Protein AF-A0A3A6MZC7-F1 (afdb_monomer_lite)

pLDDT: mean 70.18, std 24.24, range [23.58, 97.44]

Sequence (359 aa):
MPIKNLSERTRLPRLGKVRLGVKVEGQRSSYPKPVDYFVVNPDQSTPESMAKAFHDVYGEKPKVLDIMFPVHNIETFFPQWYRRYGKGTGLICKGDGVKAVEADRETGELREIDCNPDTCEWYQNKQCLAVGTLMFLLPKVPGIGCWQLDSRSINTILNLNSAIRFLMSLTGGRIAMIPLKLMVKPHEATVEGKKKTVYVLDLHYQHLTLEQMLKSIPQENALPQGIDLDMNEAPDDLFPPDVLADGKVIDGEVVNGSEGGPAETKEPPPKPGPQPAPEAQAGPARQNGNSGNGKIKWNEFWQAVYAMGITREKVLELAGVFFSPDINNPLEIKDLSKVCKDQGLLDQFVDWLPGALLR

Secondary structure (DSSP, 8-state):
---TTTTT---PPEEEEEEEEEEEE-SSSEEEEEEEEEE---BTTB-HHHHHHHHHHH-SS-SEEEEBBSSS-HHHHS-EEEEEEETTTEEEEEE-SSEEEEE-TTT--EEEEE--TTT-HHHHTTSEEEEEEEEEB-TTSSSSSEEEEEE--HHHHHHHHHHHHHHHHHHTS--BT--EEEEEEEEEEEETTEEEEEEEEEEE--S--HHHHHHTS-GGG-S-------TTS--TTTS-HHHHTT--------------------PPPPPP-PPPPPP-PPPPP------------HHHHHHHHHHTT--HHHHHHTHHHHS---TT----TTTGGGT---HHHHHHHHTTS-TTS--

Foldseek 3Di:
DDDPPPVPDDDFDAAAEKEQWDFDQDPVGTDTDGDQFIAGDDDPGHHPLQSVLVCVQQNHGHQKAWWAAADLDCCRFKNKWWWAADPPPGTQWTHDQAKIWGQDPPPRDTDIDGHHCVPDPCNVVVRTAIKIKGWIDRVSGDDRGIYIYIDRDPQQSVQVVVVSLVLCLLQLSDGGPQTKMKGWDWDFAQDPNDTDTDTHIHIGDDPDDSVRSLVPHDPVRRGRPDDPPVPVPDPCRVAPVVNVVPDDPPDDDDDDDDDDDDDDDDDDDDDDDDDDDDDDDDDDDDDDDDDDDDDQPVVVLVVLCVVLVHDPVNCVVCVCVVPPPDLPDADDCVVVCVSHVDPVSVVVNVVSDPPSNHD

Radius of gyration: 29.32 Å; chains: 1; bounding box: 78×73×76 Å

Structure (mmCIF, N/CA/C/O backbone):
data_AF-A0A3A6MZC7-F1
#
_entry.id   AF-A0A3A6MZC7-F1
#
loop_
_atom_site.group_PDB
_atom_site.id
_atom_site.type_symbol
_atom_site.label_atom_id
_atom_site.label_alt_id
_atom_site.label_comp_id
_atom_site.label_asym_id
_atom_site.label_entity_id
_atom_site.label_seq_id
_atom_site.pdbx_PDB_ins_code
_atom_site.Cartn_x
_atom_site.Cartn_y
_atom_site.Cartn_z
_atom_site.occupancy
_atom_site.B_iso_or_equiv
_atom_site.auth_seq_id
_atom_site.auth_comp_id
_atom_site.auth_asym_id
_atom_site.auth_atom_id
_atom_site.pdbx_PDB_model_num
ATOM 1 N N . MET A 1 1 ? -11.733 -32.226 -17.845 1.00 60.91 1 MET A N 1
ATOM 2 C CA . MET A 1 1 ? -10.614 -31.491 -17.218 1.00 60.91 1 MET A CA 1
ATOM 3 C C . MET A 1 1 ? -10.958 -30.010 -17.218 1.00 60.91 1 MET A C 1
ATOM 5 O O . MET A 1 1 ? -11.501 -29.564 -18.225 1.00 60.91 1 MET A O 1
ATOM 9 N N . PRO A 1 2 ? -10.710 -29.277 -16.123 1.00 75.81 2 PRO A N 1
ATOM 10 C CA . PRO A 1 2 ? -10.850 -27.822 -16.102 1.00 75.81 2 PRO A CA 1
ATOM 11 C C . PRO A 1 2 ? -9.877 -27.145 -17.086 1.00 75.81 2 PRO A C 1
ATOM 13 O O . PRO A 1 2 ? -8.920 -27.767 -17.555 1.00 75.81 2 PRO A O 1
ATOM 16 N N . ILE A 1 3 ? -10.141 -25.881 -17.428 1.00 78.69 3 ILE A N 1
ATOM 17 C CA . ILE A 1 3 ? -9.341 -25.123 -18.397 1.00 78.69 3 ILE A CA 1
ATOM 18 C C . ILE A 1 3 ? -8.034 -24.708 -17.720 1.00 78.69 3 ILE A C 1
ATOM 20 O O . ILE A 1 3 ? -8.036 -23.843 -16.841 1.00 78.69 3 ILE A O 1
ATOM 24 N N . LYS A 1 4 ? -6.922 -25.308 -18.158 1.00 80.25 4 LYS A N 1
ATOM 25 C CA . LYS A 1 4 ? -5.573 -24.949 -17.700 1.00 80.25 4 LYS A CA 1
ATOM 26 C C . LYS A 1 4 ? -5.333 -23.448 -17.879 1.00 80.25 4 LYS A C 1
ATOM 28 O O . LYS A 1 4 ? -5.658 -22.893 -18.927 1.00 80.25 4 LYS A O 1
ATOM 33 N N . ASN A 1 5 ? -4.709 -22.817 -16.891 1.00 77.12 5 ASN A N 1
ATOM 34 C CA . ASN A 1 5 ? -4.394 -21.385 -16.835 1.00 77.12 5 ASN A CA 1
ATOM 35 C C . ASN A 1 5 ? -5.606 -20.446 -16.727 1.00 77.12 5 ASN A C 1
ATOM 37 O O . ASN A 1 5 ? -5.435 -19.228 -16.815 1.00 77.12 5 ASN A O 1
ATOM 41 N N . LEU A 1 6 ? -6.815 -20.970 -16.526 1.00 79.38 6 LEU A N 1
ATOM 42 C CA . LEU A 1 6 ? -8.009 -20.172 -16.238 1.00 79.38 6 LEU A CA 1
ATOM 43 C C . LEU A 1 6 ? -8.646 -20.616 -14.928 1.00 79.38 6 LEU A C 1
ATOM 45 O O . LEU A 1 6 ? -8.940 -19.777 -14.084 1.00 79.38 6 LEU A O 1
ATOM 49 N N . SER A 1 7 ? -8.832 -21.921 -14.743 1.00 79.19 7 SER A N 1
ATOM 50 C CA . SER A 1 7 ? -9.491 -22.475 -13.561 1.00 79.19 7 SER A CA 1
ATOM 51 C C . SER A 1 7 ? -8.675 -22.315 -12.274 1.00 79.19 7 SER A C 1
ATOM 53 O O . SER A 1 7 ? -9.246 -22.324 -11.191 1.00 79.19 7 SER A O 1
ATOM 55 N N . GLU A 1 8 ? -7.364 -22.108 -12.383 1.00 78.12 8 GLU A N 1
ATOM 56 C CA . GLU A 1 8 ? -6.459 -21.808 -11.270 1.00 78.12 8 GLU A CA 1
ATOM 57 C C . GLU A 1 8 ? -6.426 -20.305 -10.935 1.00 78.12 8 GLU A C 1
ATOM 59 O O . GLU A 1 8 ? -5.931 -19.906 -9.881 1.00 78.12 8 GLU A O 1
ATOM 64 N N . ARG A 1 9 ? -6.955 -19.444 -11.821 1.00 73.44 9 ARG A N 1
ATOM 65 C CA . ARG A 1 9 ? -6.974 -17.989 -11.631 1.00 73.44 9 ARG A CA 1
ATOM 66 C C . ARG A 1 9 ? -8.205 -17.579 -10.832 1.00 73.44 9 ARG A C 1
ATOM 68 O O . ARG A 1 9 ? -9.277 -17.348 -11.387 1.00 73.44 9 ARG A O 1
ATOM 75 N N . THR A 1 10 ? -8.036 -17.415 -9.529 1.00 71.50 10 THR A N 1
ATOM 76 C CA . THR A 1 10 ? -9.068 -16.860 -8.651 1.00 71.50 10 THR A CA 1
ATOM 77 C C . THR A 1 10 ? -8.890 -15.349 -8.496 1.00 71.50 10 THR A C 1
ATOM 79 O O . THR A 1 10 ? -7.784 -14.813 -8.562 1.00 71.50 10 THR A O 1
ATOM 82 N N . ARG A 1 11 ? -10.001 -14.624 -8.337 1.00 76.00 11 ARG A N 1
ATOM 83 C CA . ARG A 1 11 ? -9.991 -13.186 -8.047 1.00 76.00 11 ARG A CA 1
ATOM 84 C C . ARG A 1 11 ? -10.770 -12.942 -6.771 1.00 76.00 11 ARG A C 1
ATOM 86 O O . ARG A 1 11 ? -11.878 -13.450 -6.623 1.00 76.00 11 ARG A O 1
ATOM 93 N N . LEU A 1 12 ? -10.205 -12.135 -5.883 1.00 80.50 12 LEU A N 1
ATOM 94 C CA . LEU A 1 12 ? -10.924 -11.655 -4.714 1.00 80.50 12 LEU A CA 1
ATOM 95 C C . LEU A 1 12 ? -11.936 -10.588 -5.169 1.00 80.50 12 LEU A C 1
ATOM 97 O O . LEU A 1 12 ? -11.528 -9.608 -5.804 1.00 80.50 12 LEU A O 1
ATOM 101 N N . PRO A 1 13 ? -13.245 -10.762 -4.909 1.00 87.12 13 PRO A N 1
ATOM 102 C CA . PRO A 1 13 ? -14.247 -9.778 -5.300 1.00 87.12 13 PRO A CA 1
ATOM 103 C C . PRO A 1 13 ? -14.021 -8.489 -4.509 1.00 87.12 13 PRO A C 1
ATOM 105 O O . PRO A 1 13 ? -13.979 -8.512 -3.280 1.00 87.12 13 PRO A O 1
ATOM 108 N N . ARG A 1 14 ? -13.852 -7.362 -5.207 1.00 92.94 14 ARG A N 1
ATOM 109 C CA . ARG A 1 14 ? -13.611 -6.060 -4.574 1.00 92.94 14 ARG A CA 1
ATOM 110 C C . ARG A 1 14 ? -14.932 -5.346 -4.293 1.00 92.94 14 ARG A C 1
ATOM 112 O O . ARG A 1 14 ? -15.682 -5.093 -5.231 1.00 92.94 14 ARG A O 1
ATOM 119 N N . LEU A 1 15 ? -15.170 -4.971 -3.037 1.00 94.44 15 LEU A N 1
ATOM 120 C CA . LEU A 1 15 ? -16.342 -4.188 -2.619 1.00 94.44 15 LEU A CA 1
ATOM 121 C C . LEU A 1 15 ? -16.123 -2.681 -2.745 1.00 94.44 15 LEU A C 1
ATOM 123 O O . LEU A 1 15 ? -17.043 -1.946 -3.091 1.00 94.44 15 LEU A O 1
ATOM 127 N N . GLY A 1 16 ? -14.905 -2.219 -2.467 1.00 95.44 16 GLY A N 1
ATOM 128 C CA . GLY A 1 16 ? -14.604 -0.797 -2.445 1.00 95.44 16 GLY A CA 1
ATOM 129 C C 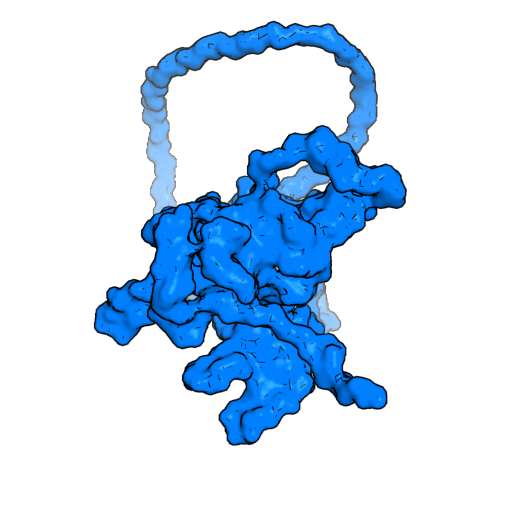. GLY A 1 16 ? -13.120 -0.492 -2.340 1.00 95.44 16 GLY A C 1
ATOM 130 O O . GLY A 1 16 ? -12.277 -1.384 -2.176 1.00 95.44 16 GLY A O 1
ATOM 131 N N . LYS A 1 17 ? -12.802 0.796 -2.445 1.00 96.50 17 LYS A N 1
ATOM 132 C CA . LYS A 1 17 ? -11.448 1.329 -2.339 1.00 96.50 17 LYS A CA 1
ATOM 133 C C . LYS A 1 17 ? -11.365 2.379 -1.237 1.00 96.50 17 LYS A C 1
ATOM 135 O O . LYS A 1 17 ? -12.032 3.408 -1.291 1.00 96.50 17 LYS A O 1
ATOM 140 N N . VAL A 1 18 ? -10.475 2.133 -0.284 1.00 96.88 18 VAL A N 1
ATOM 141 C CA . VAL A 1 18 ? -10.119 3.060 0.788 1.00 96.88 18 VAL A CA 1
ATOM 142 C C . VAL A 1 18 ? -8.935 3.919 0.346 1.00 96.88 18 VAL A C 1
ATOM 144 O O . VAL A 1 18 ? -7.988 3.443 -0.286 1.00 96.88 18 VAL A O 1
ATOM 147 N N . ARG A 1 19 ? -8.990 5.213 0.658 1.00 95.00 19 ARG A N 1
ATOM 148 C CA . ARG A 1 19 ? -7.984 6.220 0.298 1.00 95.00 19 ARG A CA 1
ATOM 149 C C . ARG A 1 19 ? -7.430 6.895 1.557 1.00 95.00 19 ARG A C 1
ATOM 151 O O . ARG A 1 19 ? -8.096 6.952 2.583 1.00 95.00 19 ARG A O 1
ATOM 158 N N . LEU A 1 20 ? -6.219 7.443 1.446 1.00 92.69 20 LEU A N 1
ATOM 159 C CA . LEU A 1 20 ? -5.513 8.177 2.516 1.00 92.69 20 LEU A CA 1
ATOM 160 C C . LEU A 1 20 ? -5.410 9.683 2.236 1.00 92.69 20 LEU A C 1
ATOM 162 O O . LEU A 1 20 ? -4.552 10.391 2.761 1.00 92.69 20 LEU A O 1
ATOM 166 N N . GLY A 1 21 ? -6.243 10.178 1.327 1.00 91.31 21 GLY A N 1
ATOM 167 C CA . GLY A 1 21 ? -6.185 11.556 0.877 1.00 91.31 21 GLY A CA 1
ATOM 168 C C . GLY A 1 21 ? -7.482 11.989 0.226 1.00 91.31 21 GLY A C 1
ATOM 169 O O . GLY A 1 21 ? -8.190 11.184 -0.384 1.00 91.31 21 GLY A O 1
ATOM 170 N N . VAL A 1 22 ? -7.754 13.282 0.335 1.00 91.06 22 VAL A N 1
ATOM 171 C CA . VAL A 1 22 ? -8.883 13.947 -0.311 1.00 91.06 22 VAL A CA 1
ATOM 172 C C . VAL A 1 22 ? -8.390 14.726 -1.522 1.00 91.06 22 VAL A C 1
ATOM 174 O O . VAL A 1 22 ? -7.261 15.220 -1.554 1.00 91.06 22 VAL A O 1
ATOM 177 N N . LYS A 1 23 ? -9.231 14.831 -2.546 1.00 88.06 23 LYS A N 1
ATOM 178 C CA . LYS A 1 23 ? -8.951 15.674 -3.705 1.00 88.06 23 LYS A CA 1
ATOM 179 C C . LYS A 1 23 ? -9.310 17.111 -3.332 1.00 88.06 23 LYS A C 1
ATOM 181 O O . LYS A 1 23 ? -10.450 17.372 -2.971 1.00 88.06 23 LYS A O 1
ATOM 186 N N . VAL A 1 24 ? -8.341 18.017 -3.389 1.00 87.88 24 VAL A N 1
ATOM 187 C CA . VAL A 1 24 ? -8.546 19.446 -3.125 1.00 87.88 24 VAL A CA 1
ATOM 188 C C . VAL A 1 24 ? -8.475 20.190 -4.447 1.00 87.88 24 VAL A C 1
ATOM 190 O O . VAL A 1 24 ? -7.571 19.950 -5.249 1.00 87.88 24 VAL A O 1
ATOM 193 N N . GLU A 1 25 ? -9.429 21.079 -4.692 1.00 86.50 25 GLU A N 1
ATOM 194 C CA . GLU A 1 25 ? -9.416 21.952 -5.863 1.00 86.50 25 GLU A CA 1
ATOM 195 C C . GLU A 1 25 ? -8.420 23.096 -5.644 1.00 86.50 25 GLU A C 1
ATOM 197 O O . GLU A 1 25 ? -8.497 23.834 -4.664 1.00 86.50 25 GLU A O 1
ATOM 202 N N . GLY A 1 26 ? -7.428 23.208 -6.529 1.00 80.12 26 GLY A N 1
ATOM 203 C CA . GLY A 1 26 ? -6.514 24.346 -6.581 1.00 80.12 26 GLY A CA 1
ATOM 204 C C . GLY A 1 26 ? -6.900 25.324 -7.691 1.00 80.12 26 GLY A C 1
ATOM 205 O O . GLY A 1 26 ? -7.716 25.008 -8.550 1.00 80.12 26 GLY A O 1
ATOM 206 N N . GLN A 1 27 ? -6.244 26.489 -7.731 1.00 70.88 27 GLN A N 1
ATOM 207 C CA . GLN A 1 27 ? -6.535 27.556 -8.706 1.00 70.88 27 GLN A CA 1
ATOM 208 C C . GLN A 1 27 ? -6.397 27.139 -10.185 1.00 70.88 27 GLN A C 1
ATOM 210 O O . GLN A 1 27 ? -7.023 27.744 -11.047 1.00 70.88 27 GLN A O 1
ATOM 215 N N . ARG A 1 28 ? -5.555 26.142 -10.498 1.00 74.25 28 ARG A N 1
ATOM 216 C CA . ARG A 1 28 ? -5.319 25.655 -11.876 1.00 74.25 28 ARG A CA 1
ATOM 217 C C . ARG A 1 28 ? -5.593 24.168 -12.072 1.00 74.25 28 ARG A C 1
ATOM 219 O O . ARG A 1 28 ? -5.841 23.736 -13.189 1.00 74.25 28 ARG A O 1
ATOM 226 N N . SER A 1 29 ? -5.488 23.369 -11.015 1.00 76.19 29 SER A N 1
ATOM 227 C CA . SER A 1 29 ? -5.771 21.937 -11.065 1.00 76.19 29 SER A CA 1
ATOM 228 C C . SER A 1 29 ? -6.058 21.406 -9.667 1.00 76.19 29 SER A C 1
ATOM 230 O O . SER A 1 29 ? -5.607 21.962 -8.664 1.00 76.19 29 SER A O 1
ATOM 232 N N . SER A 1 30 ? -6.819 20.320 -9.602 1.00 82.50 30 SER A N 1
ATOM 233 C CA . SER A 1 30 ? -7.036 19.589 -8.362 1.00 82.50 30 SER A CA 1
ATOM 234 C C . SER A 1 30 ? -5.811 18.753 -7.995 1.00 82.50 30 SER A C 1
ATOM 236 O O . SER A 1 30 ? -5.285 18.045 -8.857 1.00 82.50 30 SER A O 1
ATOM 238 N N . TYR A 1 31 ? -5.424 18.743 -6.725 1.00 82.44 31 TYR A N 1
ATOM 239 C CA . TYR A 1 31 ? -4.312 17.941 -6.220 1.00 82.44 31 TYR A CA 1
ATOM 240 C C . TYR A 1 31 ? -4.746 17.073 -5.027 1.00 82.44 31 TYR A C 1
ATOM 242 O O . TYR A 1 31 ? -5.668 17.434 -4.291 1.00 82.44 31 TYR A O 1
ATOM 250 N N . PRO A 1 32 ? -4.125 15.899 -4.824 1.00 85.12 32 PRO A N 1
ATOM 251 C CA . PRO A 1 32 ? -4.400 15.074 -3.658 1.00 85.12 32 PRO A CA 1
ATOM 252 C C . PRO A 1 32 ? -3.747 15.681 -2.410 1.00 85.12 32 PRO A C 1
ATOM 254 O O . PRO A 1 32 ? -2.547 15.958 -2.400 1.00 85.12 32 PRO A O 1
ATOM 257 N N . LYS A 1 33 ? -4.524 15.843 -1.338 1.00 89.06 33 LYS A N 1
ATOM 258 C CA . LYS A 1 33 ? -4.045 16.237 -0.012 1.00 89.06 33 LYS A CA 1
ATOM 259 C C . LYS A 1 33 ? -4.117 15.029 0.930 1.00 89.06 33 LYS A C 1
ATOM 261 O O . LYS A 1 33 ? -5.211 14.486 1.097 1.00 89.06 33 LYS A O 1
ATOM 266 N N . PRO A 1 34 ? -2.996 14.594 1.533 1.00 89.19 34 PRO A N 1
ATOM 267 C CA . PRO A 1 34 ? -3.017 13.518 2.520 1.00 89.19 34 PRO A CA 1
ATOM 268 C C . PRO A 1 34 ? -3.797 13.951 3.769 1.00 89.19 34 PRO A C 1
ATOM 270 O O . PRO A 1 34 ? -3.754 15.122 4.153 1.00 89.19 34 PRO A O 1
ATOM 273 N N . VAL A 1 35 ? -4.512 13.009 4.381 1.00 92.38 35 VAL A N 1
ATOM 274 C CA . VAL A 1 35 ? -5.299 13.218 5.607 1.00 92.38 35 VAL A CA 1
ATOM 275 C C . VAL A 1 35 ? -4.978 12.143 6.646 1.00 92.38 35 VAL A C 1
ATOM 277 O O . VAL A 1 35 ? -4.412 11.106 6.312 1.00 92.38 35 VAL A O 1
ATOM 280 N N . ASP A 1 36 ? -5.351 12.386 7.900 1.00 92.69 36 ASP A N 1
ATOM 281 C CA . ASP A 1 36 ? -5.079 11.521 9.055 1.00 92.69 36 ASP A CA 1
ATOM 282 C C . ASP A 1 36 ? -6.189 10.494 9.343 1.00 92.69 36 ASP A C 1
ATOM 284 O O . ASP A 1 36 ? -6.292 9.977 10.454 1.00 92.69 36 ASP A O 1
ATOM 288 N N . TYR A 1 37 ? -7.046 10.218 8.360 1.00 95.12 37 TYR A N 1
ATOM 289 C CA . TYR A 1 37 ? -8.172 9.291 8.456 1.00 95.12 37 TYR A CA 1
ATOM 290 C C . TYR A 1 37 ? -8.395 8.556 7.130 1.00 95.12 37 TYR A C 1
ATOM 292 O O . TYR A 1 37 ? -7.920 8.969 6.071 1.00 95.12 37 TYR A O 1
ATOM 300 N N . PHE A 1 38 ? -9.133 7.453 7.184 1.00 96.75 38 PHE A N 1
ATOM 301 C CA . PHE A 1 38 ? -9.523 6.691 6.009 1.00 96.75 38 PHE A CA 1
ATOM 302 C C . PHE A 1 38 ? -10.681 7.372 5.287 1.00 96.75 38 PHE A C 1
ATOM 304 O O . PHE A 1 38 ? -11.695 7.715 5.890 1.00 96.75 38 PHE A O 1
ATOM 311 N N . VAL A 1 39 ? -10.526 7.540 3.977 1.00 96.12 39 VAL A N 1
ATOM 312 C CA . VAL A 1 39 ? -11.512 8.177 3.104 1.00 96.12 39 VAL A CA 1
ATOM 313 C C . VAL A 1 39 ? -12.107 7.125 2.181 1.00 96.12 39 VAL A C 1
ATOM 315 O O . VAL A 1 39 ? -11.380 6.462 1.437 1.00 96.12 39 VAL A O 1
ATOM 318 N N . VAL A 1 40 ? -13.429 7.018 2.178 1.00 96.06 40 VAL A N 1
ATOM 319 C CA . VAL A 1 40 ? -14.193 6.230 1.211 1.00 96.06 40 VAL A CA 1
ATOM 320 C C . VAL A 1 40 ? -15.155 7.190 0.528 1.00 96.06 40 VAL A C 1
ATOM 322 O O . VAL A 1 40 ? -15.804 7.978 1.193 1.00 96.06 40 VAL A O 1
ATOM 325 N N . ASN A 1 41 ? -15.198 7.178 -0.802 1.00 93.56 41 ASN A N 1
ATOM 326 C CA . ASN A 1 41 ? -16.120 8.013 -1.568 1.00 93.56 41 ASN A CA 1
ATOM 327 C C . ASN A 1 41 ? -16.843 7.137 -2.591 1.00 93.56 41 ASN A C 1
ATOM 329 O O . ASN A 1 41 ? -16.205 6.230 -3.140 1.00 93.56 41 ASN A O 1
ATOM 333 N N . PRO A 1 42 ? -18.120 7.422 -2.895 1.00 94.44 42 PRO A N 1
ATOM 334 C CA . PRO A 1 42 ? -18.801 6.791 -4.014 1.00 94.44 42 PRO A CA 1
ATOM 335 C C . PRO A 1 42 ? -18.107 7.185 -5.326 1.00 94.44 42 PRO A C 1
ATOM 337 O O . PRO A 1 42 ? -18.014 8.361 -5.674 1.00 94.44 42 PRO A O 1
ATOM 340 N N . ASP A 1 43 ? -17.569 6.200 -6.041 1.00 92.06 43 ASP A N 1
ATOM 341 C CA . ASP A 1 43 ? -16.890 6.384 -7.324 1.00 92.06 43 ASP A CA 1
ATOM 342 C C . ASP A 1 43 ? -16.931 5.091 -8.162 1.00 92.06 43 ASP A C 1
ATOM 344 O O . ASP A 1 43 ? -17.559 4.103 -7.790 1.00 92.06 43 ASP A O 1
ATOM 348 N N . GLN A 1 44 ? -16.239 5.058 -9.305 1.00 88.81 44 GLN A N 1
ATOM 349 C CA . GLN A 1 44 ? -16.176 3.855 -10.154 1.00 88.81 44 GLN A CA 1
ATOM 350 C C . GLN A 1 44 ? -15.580 2.623 -9.445 1.00 88.81 44 GLN A C 1
ATOM 352 O O . GLN A 1 44 ? -15.725 1.500 -9.924 1.00 88.81 44 GLN A O 1
ATOM 357 N N . SER A 1 45 ? -14.856 2.817 -8.339 1.00 89.25 45 SER A N 1
ATOM 358 C CA . SER A 1 45 ? -14.232 1.748 -7.560 1.00 89.25 45 SER A CA 1
ATOM 359 C C . SER A 1 45 ? -15.016 1.342 -6.315 1.00 89.25 45 SER A C 1
ATOM 361 O O . SER A 1 45 ? -14.769 0.243 -5.818 1.00 89.25 45 SER A O 1
ATOM 363 N N . THR A 1 46 ? -15.949 2.179 -5.849 1.00 94.19 46 THR A N 1
ATOM 364 C CA . THR A 1 46 ? -16.789 1.923 -4.671 1.00 94.19 46 THR A CA 1
ATOM 365 C C . THR A 1 46 ? -18.242 2.324 -4.947 1.00 94.19 46 THR A C 1
ATOM 367 O O . THR A 1 46 ? -18.517 3.517 -5.088 1.00 94.19 46 THR A O 1
ATOM 370 N N . PRO A 1 47 ? -19.189 1.367 -4.986 1.00 94.81 47 PRO A N 1
ATOM 371 C CA . PRO A 1 47 ? -20.614 1.667 -5.110 1.00 94.81 47 PRO A CA 1
ATOM 372 C C . PRO A 1 47 ? -21.130 2.535 -3.955 1.00 94.81 47 PRO A C 1
ATOM 374 O O . PRO A 1 47 ? -20.672 2.403 -2.820 1.00 94.81 47 PRO A O 1
ATOM 377 N N . GLU A 1 48 ? -22.142 3.363 -4.219 1.00 95.31 48 GLU A N 1
ATOM 378 C CA . GLU A 1 48 ? -22.728 4.272 -3.220 1.00 95.31 48 GLU A CA 1
ATOM 379 C C . GLU A 1 48 ? -23.266 3.544 -1.982 1.00 95.31 48 GLU A C 1
ATOM 381 O O . GLU A 1 48 ? -23.025 3.973 -0.854 1.00 95.31 48 GLU A O 1
ATOM 386 N N . SER A 1 49 ? -23.897 2.383 -2.173 1.00 94.94 49 SER A N 1
ATOM 387 C CA . SER A 1 49 ? -24.366 1.537 -1.071 1.00 94.94 49 SER A CA 1
ATOM 388 C C . SER A 1 49 ? -23.235 1.068 -0.149 1.00 94.94 49 SER A C 1
ATOM 390 O O . SER A 1 49 ? -23.420 1.022 1.065 1.00 94.94 49 SER A O 1
ATOM 392 N N . MET A 1 50 ? -22.059 0.753 -0.701 1.00 95.88 50 MET A N 1
ATOM 393 C CA . MET A 1 50 ? -20.896 0.297 0.067 1.00 95.88 50 MET A CA 1
ATOM 394 C C . MET A 1 50 ? -20.185 1.453 0.767 1.00 95.88 50 MET A C 1
ATOM 396 O O . MET A 1 50 ? -19.754 1.297 1.906 1.00 95.88 50 MET A O 1
ATOM 400 N N . ALA A 1 51 ? -20.092 2.618 0.119 1.00 95.88 51 ALA A N 1
ATOM 401 C CA . ALA A 1 51 ? -19.562 3.824 0.750 1.00 95.88 51 ALA A CA 1
ATOM 402 C C . ALA A 1 51 ? -20.415 4.228 1.962 1.00 95.88 51 ALA A C 1
ATOM 404 O O . ALA A 1 51 ? -19.882 4.426 3.051 1.00 95.88 51 ALA A O 1
ATOM 405 N N . LYS A 1 52 ? -21.745 4.243 1.809 1.00 96.12 52 LYS A N 1
ATOM 406 C CA . LYS A 1 52 ? -22.668 4.508 2.917 1.00 96.12 52 LYS A CA 1
ATOM 407 C C . LYS A 1 52 ? -22.523 3.480 4.042 1.00 96.12 52 LYS A C 1
ATOM 409 O O . LYS A 1 52 ? -22.330 3.864 5.187 1.00 96.12 52 LYS A O 1
ATOM 414 N N . ALA A 1 53 ? -22.524 2.188 3.711 1.00 96.12 53 ALA A N 1
ATOM 415 C CA . ALA A 1 53 ? -22.364 1.120 4.696 1.00 96.12 53 ALA A CA 1
ATOM 416 C C . ALA A 1 53 ? -21.046 1.218 5.487 1.00 96.12 53 ALA A C 1
ATOM 418 O O . ALA A 1 53 ? -21.005 0.900 6.673 1.00 96.12 53 ALA A O 1
ATOM 419 N N . PHE A 1 54 ? -19.966 1.664 4.842 1.00 97.44 54 PHE A N 1
ATOM 420 C CA . PHE A 1 54 ? -18.703 1.938 5.518 1.00 97.44 54 PHE A CA 1
ATOM 421 C C . PHE A 1 54 ? -18.838 3.084 6.533 1.00 97.44 54 PHE A C 1
ATOM 423 O O . PHE A 1 54 ? -18.409 2.940 7.680 1.00 97.44 54 PHE A O 1
ATOM 430 N N . HIS A 1 55 ? -19.456 4.198 6.133 1.00 96.56 55 HIS A N 1
ATOM 431 C CA . HIS A 1 55 ? -19.653 5.362 7.001 1.00 96.56 55 HIS A CA 1
ATOM 432 C C . HIS A 1 55 ? -20.645 5.105 8.139 1.00 96.56 55 HIS A C 1
ATOM 434 O O . HIS A 1 55 ? -20.427 5.597 9.242 1.00 96.56 55 HIS A O 1
ATOM 440 N N . ASP A 1 56 ? -21.661 4.269 7.930 1.00 96.88 56 ASP A N 1
ATOM 441 C CA . ASP A 1 56 ? -22.596 3.864 8.986 1.00 96.88 56 ASP A CA 1
ATOM 442 C C . ASP A 1 56 ? -21.880 3.101 10.125 1.00 96.88 56 ASP A C 1
ATOM 444 O O . ASP A 1 56 ? -22.281 3.183 11.285 1.00 96.88 56 ASP A O 1
ATOM 448 N N . VAL A 1 57 ? -20.797 2.377 9.812 1.00 96.81 57 VAL A N 1
ATOM 449 C CA . VAL A 1 57 ? -20.031 1.569 10.779 1.00 96.81 57 VAL A CA 1
ATOM 450 C C . VAL A 1 57 ? -18.890 2.353 11.426 1.00 96.81 57 VAL A C 1
ATOM 452 O O . VAL A 1 57 ? -18.677 2.253 12.634 1.00 96.81 57 VAL A O 1
ATOM 455 N N . TYR A 1 58 ? -18.120 3.093 10.628 1.00 96.44 58 TYR A N 1
ATOM 456 C CA . TYR A 1 58 ? -16.876 3.734 11.069 1.00 96.44 58 TYR A CA 1
ATOM 457 C C . TYR A 1 58 ? -16.968 5.265 11.179 1.00 96.44 58 TYR A C 1
ATOM 459 O O . TYR A 1 58 ? -16.046 5.904 11.691 1.00 96.44 58 TYR A O 1
ATOM 467 N N . GLY A 1 59 ? -18.071 5.867 10.735 1.00 95.75 59 GLY A N 1
ATOM 468 C CA . GLY A 1 59 ? -18.260 7.312 10.668 1.00 95.75 59 GLY A CA 1
ATOM 469 C C . GLY A 1 59 ? -17.557 7.973 9.477 1.00 95.75 59 GLY A C 1
ATOM 470 O O . GLY A 1 59 ? -17.033 7.326 8.569 1.00 95.75 59 GLY A O 1
ATOM 471 N N . GLU A 1 60 ? -17.533 9.305 9.493 1.00 93.19 60 GLU A N 1
ATOM 472 C CA . GLU A 1 60 ? -17.010 10.130 8.391 1.00 93.19 60 GLU A CA 1
ATOM 473 C C . GLU A 1 60 ? -15.476 10.176 8.323 1.00 93.19 60 GLU A C 1
ATOM 475 O O . GLU A 1 60 ? -14.892 10.266 7.245 1.00 93.19 60 GLU A O 1
ATOM 480 N N . LYS A 1 61 ? -14.799 10.145 9.480 1.00 95.81 61 LYS A N 1
ATOM 481 C CA . LYS A 1 61 ? -13.337 10.319 9.579 1.00 95.81 61 LYS A CA 1
ATOM 482 C C . LYS A 1 61 ? -12.669 9.271 10.477 1.00 95.81 61 LYS A C 1
ATOM 484 O O . LYS A 1 61 ? -12.016 9.636 11.460 1.00 95.81 61 LYS A O 1
ATOM 489 N N . PRO A 1 62 ? -12.823 7.970 10.186 1.00 96.75 62 PRO A N 1
ATOM 490 C CA . PRO A 1 62 ? -12.205 6.932 10.995 1.00 96.75 62 PRO A CA 1
ATOM 491 C C . PRO A 1 62 ? -10.688 6.941 10.849 1.00 96.75 62 PRO A C 1
ATOM 493 O O . PRO A 1 62 ? -10.161 6.929 9.741 1.00 96.75 62 PRO A O 1
ATOM 496 N N . LYS A 1 63 ? -9.969 6.893 11.971 1.00 95.50 63 LYS A N 1
ATOM 497 C CA . LYS A 1 63 ? -8.501 6.731 11.986 1.00 95.50 63 LYS A CA 1
ATOM 498 C C . LYS A 1 63 ? -8.056 5.279 12.150 1.00 95.50 63 LYS A C 1
ATOM 500 O O . LYS A 1 63 ? -6.873 4.973 12.027 1.00 95.50 63 LYS A O 1
ATOM 505 N N . VAL A 1 64 ? -9.008 4.401 12.456 1.00 95.62 64 VAL A N 1
ATOM 506 C CA . VAL A 1 64 ? -8.803 2.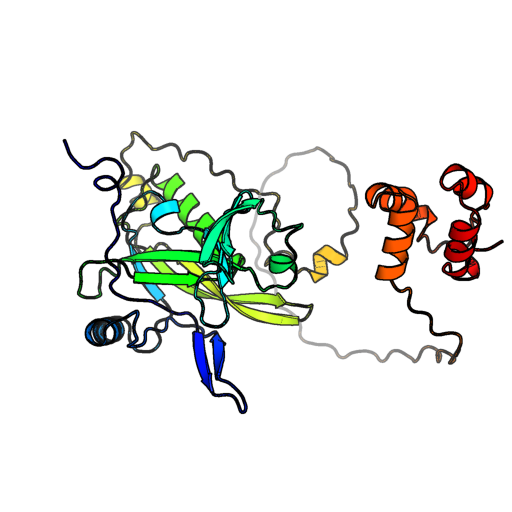999 12.815 1.00 95.62 64 VAL A CA 1
ATOM 507 C C . VAL A 1 64 ? -9.879 2.164 12.131 1.00 95.62 64 VAL A C 1
ATOM 509 O O . VAL A 1 64 ? -11.059 2.484 12.254 1.00 95.62 64 VAL A O 1
ATOM 512 N N . LEU A 1 65 ? -9.480 1.089 11.456 1.00 96.69 65 LEU A N 1
ATOM 513 C CA . LEU A 1 65 ? -10.381 0.100 10.866 1.00 96.69 65 LEU A CA 1
ATOM 514 C C . LEU A 1 65 ? -10.137 -1.262 11.499 1.00 96.69 65 LEU A C 1
ATOM 516 O O . LEU A 1 65 ? -8.990 -1.677 11.649 1.00 96.69 65 LEU A O 1
ATOM 520 N N . ASP A 1 66 ? -11.214 -1.966 11.833 1.00 95.56 66 ASP A N 1
ATOM 521 C CA . ASP A 1 66 ? -11.134 -3.393 12.148 1.00 95.56 66 ASP A CA 1
ATOM 522 C C . ASP A 1 66 ? -11.023 -4.155 10.833 1.00 95.56 66 ASP A C 1
ATOM 524 O O . ASP A 1 66 ? -11.924 -4.058 10.000 1.00 95.56 66 ASP A O 1
ATOM 528 N N . ILE A 1 67 ? -9.930 -4.885 10.635 1.00 96.12 67 ILE A N 1
ATOM 529 C CA . ILE A 1 67 ? -9.664 -5.605 9.394 1.00 96.12 67 ILE A CA 1
ATOM 530 C C . ILE A 1 67 ? -9.371 -7.082 9.652 1.00 96.12 67 ILE A C 1
ATOM 532 O O . ILE A 1 67 ? -8.984 -7.475 10.749 1.00 96.12 67 ILE A O 1
ATOM 536 N N . MET A 1 68 ? -9.518 -7.898 8.615 1.00 94.94 68 MET A N 1
ATOM 537 C CA . MET A 1 68 ? -8.996 -9.266 8.552 1.00 94.94 68 MET A CA 1
ATOM 538 C C . MET A 1 68 ? -8.366 -9.493 7.179 1.00 94.94 68 MET A C 1
ATOM 540 O O . MET A 1 68 ? -8.799 -8.884 6.201 1.00 94.94 68 MET A O 1
ATOM 544 N N . PHE A 1 69 ? -7.387 -10.388 7.058 1.00 95.25 69 PHE A N 1
ATOM 545 C CA . PHE A 1 69 ? -6.876 -10.775 5.739 1.00 95.25 69 PHE A CA 1
ATOM 546 C C . PHE A 1 69 ? -7.628 -11.987 5.176 1.00 95.25 69 PHE A C 1
ATOM 548 O O . PHE A 1 69 ? -7.986 -12.889 5.933 1.00 95.25 69 PHE A O 1
ATOM 555 N N . PRO A 1 70 ? -7.882 -12.031 3.855 1.00 92.06 70 PRO A N 1
ATOM 556 C CA . PRO A 1 70 ? -8.679 -13.096 3.247 1.00 92.06 70 PRO A CA 1
ATOM 557 C C . PRO A 1 70 ? -7.918 -14.421 3.105 1.00 92.06 70 PRO A C 1
ATOM 559 O O . PRO A 1 70 ? -8.542 -15.476 3.057 1.00 92.06 70 PRO A O 1
ATOM 562 N N . VAL A 1 71 ? -6.585 -14.373 3.007 1.00 92.06 71 VAL A N 1
ATOM 563 C CA . VAL A 1 71 ? -5.713 -15.532 2.763 1.00 92.06 71 VAL A CA 1
ATOM 564 C C . VAL A 1 71 ? -4.386 -15.379 3.510 1.00 92.06 71 VAL A C 1
ATOM 566 O O . VAL A 1 71 ? -4.055 -14.294 3.981 1.00 92.06 71 VAL A O 1
ATOM 569 N N . HIS A 1 72 ? -3.625 -16.469 3.618 1.00 91.69 72 HIS A N 1
ATOM 570 C CA . HIS A 1 72 ? -2.348 -16.497 4.338 1.00 91.69 72 HIS A CA 1
ATOM 571 C C . HIS A 1 72 ? -1.168 -15.937 3.529 1.00 91.69 72 HIS A C 1
ATOM 573 O O . HIS A 1 72 ? -0.210 -15.444 4.115 1.00 91.69 72 HIS A O 1
ATOM 579 N N . ASN A 1 73 ? -1.227 -16.005 2.194 1.00 90.88 73 ASN A N 1
ATOM 580 C CA . ASN A 1 73 ? -0.133 -15.553 1.337 1.00 90.88 73 ASN A CA 1
ATOM 581 C C . ASN A 1 73 ? -0.124 -14.019 1.195 1.00 90.88 73 ASN A C 1
ATOM 583 O O . ASN A 1 73 ? -1.015 -13.449 0.554 1.00 90.88 73 ASN A O 1
ATOM 587 N N . ILE A 1 74 ? 0.919 -13.377 1.732 1.00 93.00 74 ILE A N 1
ATOM 588 C CA . ILE A 1 74 ? 1.142 -11.926 1.668 1.00 93.00 74 ILE A CA 1
ATOM 589 C C . ILE A 1 74 ? 1.172 -11.388 0.237 1.00 93.00 74 ILE A C 1
ATOM 591 O O . ILE A 1 74 ? 0.603 -10.336 -0.022 1.00 93.00 74 ILE A O 1
ATOM 595 N N . GLU A 1 75 ? 1.734 -12.113 -0.727 1.00 91.75 75 GLU A N 1
ATOM 596 C CA . GLU A 1 75 ? 1.819 -11.645 -2.117 1.00 91.75 75 GLU A CA 1
ATOM 597 C C . GLU A 1 75 ? 0.445 -11.567 -2.788 1.00 91.75 75 GLU A C 1
ATOM 599 O O . GLU A 1 75 ? 0.247 -10.821 -3.747 1.00 91.75 75 GLU A O 1
ATOM 604 N N . THR A 1 76 ? -0.527 -12.323 -2.269 1.00 90.62 76 THR A N 1
ATOM 605 C CA . THR A 1 76 ? -1.898 -12.302 -2.777 1.00 90.62 76 THR A CA 1
ATOM 606 C C . THR A 1 76 ? -2.657 -11.087 -2.267 1.00 90.62 76 THR A C 1
ATOM 608 O O . THR A 1 76 ? -3.326 -10.433 -3.060 1.00 90.62 76 THR A O 1
ATOM 611 N N . PHE A 1 77 ? -2.574 -10.771 -0.969 1.00 94.12 77 PHE A N 1
ATOM 612 C CA . PHE A 1 77 ? -3.364 -9.689 -0.366 1.00 94.12 77 PHE A CA 1
ATOM 613 C C . PHE A 1 77 ? -2.594 -8.378 -0.169 1.00 94.12 77 PHE A C 1
ATOM 615 O O . PHE A 1 77 ? -3.220 -7.347 0.033 1.00 94.12 77 PHE A O 1
ATOM 622 N N . PHE A 1 78 ? -1.267 -8.374 -0.247 1.00 96.44 78 PHE A N 1
ATOM 623 C CA . PHE A 1 78 ? -0.435 -7.173 -0.180 1.00 96.44 78 PHE A CA 1
ATOM 624 C C . PHE A 1 78 ? 0.682 -7.144 -1.245 1.00 96.44 78 PHE A C 1
ATOM 626 O O . PHE A 1 78 ? 1.854 -6.937 -0.915 1.00 96.44 78 PHE A O 1
ATOM 633 N N . PRO A 1 79 ? 0.356 -7.328 -2.542 1.00 95.38 79 PRO A N 1
ATOM 634 C CA . PRO A 1 79 ? 1.345 -7.235 -3.608 1.00 95.38 79 PRO A CA 1
ATOM 635 C C . PRO A 1 79 ? 1.977 -5.840 -3.687 1.00 95.38 79 PRO A C 1
ATOM 637 O O . PRO A 1 79 ? 1.281 -4.816 -3.722 1.00 95.38 79 PRO A O 1
ATOM 640 N N . GLN A 1 80 ? 3.301 -5.817 -3.820 1.00 96.31 80 GLN A N 1
ATOM 641 C CA . GLN A 1 80 ? 4.116 -4.613 -3.963 1.00 96.31 80 GLN A CA 1
ATOM 642 C C . GLN A 1 80 ? 4.779 -4.629 -5.334 1.00 96.31 80 GLN A C 1
ATOM 644 O O . GLN A 1 80 ? 5.398 -5.614 -5.715 1.00 96.31 80 GLN A O 1
ATOM 649 N N . TRP A 1 81 ? 4.585 -3.561 -6.103 1.00 96.75 81 TRP A N 1
ATOM 650 C CA . TRP A 1 81 ? 5.120 -3.453 -7.459 1.00 96.75 81 TRP A CA 1
ATOM 651 C C . TRP A 1 81 ? 5.560 -2.023 -7.729 1.00 96.75 81 TRP A C 1
ATOM 653 O O . TRP A 1 81 ? 4.882 -1.075 -7.321 1.00 96.75 81 TRP A O 1
ATOM 663 N N . TYR A 1 82 ? 6.617 -1.863 -8.514 1.00 96.62 82 TYR A N 1
ATOM 664 C CA . TYR A 1 82 ? 6.882 -0.608 -9.199 1.00 96.62 82 TYR A CA 1
ATOM 665 C C . TYR A 1 82 ? 5.826 -0.405 -10.280 1.00 96.62 82 TYR A C 1
ATOM 667 O O . TYR A 1 82 ? 5.540 -1.308 -11.070 1.00 96.62 82 TYR A O 1
ATOM 675 N N . ARG A 1 83 ? 5.194 0.769 -10.294 1.00 95.62 83 ARG A N 1
ATOM 676 C CA . ARG A 1 83 ? 4.138 1.106 -11.252 1.00 95.62 83 ARG A CA 1
ATOM 677 C C . ARG A 1 83 ? 4.361 2.485 -11.848 1.00 95.62 83 ARG A C 1
ATOM 679 O O . ARG A 1 83 ? 4.563 3.462 -11.124 1.00 95.62 83 ARG A O 1
ATOM 686 N N . ARG A 1 84 ? 4.213 2.574 -13.169 1.00 93.56 84 ARG A N 1
ATOM 687 C CA . ARG A 1 84 ? 4.183 3.831 -13.926 1.00 93.56 84 ARG A CA 1
ATOM 688 C C . ARG A 1 84 ? 2.851 3.954 -14.650 1.00 93.56 84 ARG A C 1
ATOM 690 O O . ARG A 1 84 ? 2.479 3.063 -15.413 1.00 93.56 84 ARG A O 1
ATOM 697 N N . TYR A 1 85 ? 2.157 5.067 -14.443 1.00 90.12 85 TYR A N 1
ATOM 698 C CA . TYR A 1 85 ? 0.882 5.354 -15.102 1.00 90.12 85 TYR A CA 1
ATOM 699 C C . TYR A 1 85 ? 1.049 6.416 -16.188 1.00 90.12 85 TYR A C 1
ATOM 701 O O . TYR A 1 85 ? 1.796 7.381 -16.029 1.00 90.12 85 TYR A O 1
ATOM 709 N N . GLY A 1 86 ? 0.335 6.232 -17.291 1.00 83.62 86 GLY A N 1
ATOM 710 C CA . GLY A 1 86 ? 0.231 7.178 -18.388 1.00 83.62 86 GLY A CA 1
ATOM 711 C C . GLY A 1 86 ? -0.721 8.320 -18.101 1.00 83.62 86 GLY A C 1
ATOM 712 O O . GLY A 1 86 ? -1.633 8.212 -17.279 1.00 83.62 86 GLY A O 1
ATOM 713 N N . LYS A 1 87 ? -0.557 9.410 -18.851 1.00 79.44 87 LYS A N 1
ATOM 714 C CA . LYS A 1 87 ? -1.538 10.496 -18.895 1.00 79.44 87 LYS A CA 1
ATOM 715 C C . LYS A 1 87 ? -2.775 10.009 -19.661 1.00 79.44 87 LYS A C 1
ATOM 717 O O . LYS A 1 87 ? -2.850 10.160 -20.871 1.00 79.44 87 LYS A O 1
ATOM 722 N N . GLY A 1 88 ? -3.712 9.376 -18.957 1.00 72.44 88 GLY A N 1
ATOM 723 C CA . GLY A 1 88 ? -4.986 8.897 -19.514 1.00 72.44 88 GLY A CA 1
ATOM 724 C C . GLY A 1 88 ? -4.972 7.470 -20.078 1.00 72.44 88 GLY A C 1
ATOM 725 O O . GLY A 1 88 ? -6.034 6.879 -20.217 1.00 72.44 88 GLY A O 1
ATOM 726 N N . THR A 1 89 ? -3.800 6.879 -20.322 1.00 71.31 89 THR A N 1
ATOM 727 C CA . THR A 1 89 ? -3.641 5.529 -20.906 1.00 71.31 89 THR A CA 1
ATOM 728 C C . THR A 1 89 ? -3.643 4.383 -19.886 1.00 71.31 89 THR A C 1
ATOM 730 O O . THR A 1 89 ? -3.548 3.220 -20.260 1.00 71.31 89 THR A O 1
ATOM 733 N N . GLY A 1 90 ? -3.754 4.684 -18.589 1.00 83.62 90 GLY A N 1
ATOM 734 C CA . GLY A 1 90 ? -3.729 3.669 -17.534 1.00 83.62 90 GLY A CA 1
ATOM 735 C C . GLY A 1 90 ? -2.311 3.233 -17.153 1.00 83.62 90 GLY A C 1
ATOM 736 O O . GLY A 1 90 ? -1.391 4.048 -17.133 1.00 83.62 90 GLY A O 1
ATOM 737 N N . LEU A 1 91 ? -2.141 1.974 -16.751 1.00 88.50 91 LEU A N 1
ATOM 738 C CA . LEU A 1 91 ? -0.854 1.430 -16.309 1.00 88.50 91 LEU A CA 1
ATOM 739 C C . LEU A 1 91 ? 0.038 1.156 -17.528 1.00 88.50 91 LEU A C 1
ATOM 741 O O . LEU A 1 91 ? -0.324 0.342 -18.366 1.00 88.50 91 LEU A O 1
ATOM 745 N N . ILE A 1 92 ? 1.191 1.824 -17.611 1.00 92.62 92 ILE A N 1
ATOM 746 C CA . ILE A 1 92 ? 2.144 1.660 -18.721 1.00 92.62 92 ILE A CA 1
ATOM 747 C C . ILE A 1 92 ? 3.260 0.689 -18.349 1.00 92.62 92 ILE A C 1
ATOM 749 O O . ILE A 1 92 ? 3.744 -0.025 -19.206 1.00 92.62 92 ILE A O 1
ATOM 753 N N . CYS A 1 93 ? 3.714 0.665 -17.099 1.00 94.50 93 CYS A N 1
ATOM 754 C CA . CYS A 1 93 ? 4.790 -0.237 -16.689 1.00 94.50 93 CYS A CA 1
ATOM 755 C C . CYS A 1 93 ? 4.486 -0.814 -15.309 1.00 94.50 93 CYS A C 1
ATOM 757 O O . CYS A 1 93 ? 4.020 -0.085 -14.423 1.00 94.50 93 CYS A O 1
ATOM 759 N N . LYS A 1 94 ? 4.739 -2.114 -15.143 1.00 96.25 94 LYS A N 1
ATOM 760 C CA . LYS A 1 94 ? 4.639 -2.840 -13.876 1.00 96.25 94 LYS A CA 1
ATOM 761 C C . LYS A 1 94 ? 5.855 -3.750 -13.722 1.00 96.25 94 LYS A C 1
ATOM 763 O O . LYS A 1 94 ? 6.022 -4.637 -14.551 1.00 96.25 94 LYS A O 1
ATOM 768 N N . GLY A 1 95 ? 6.639 -3.571 -12.662 1.00 95.75 95 GLY A N 1
ATOM 769 C CA . GLY A 1 95 ? 7.836 -4.380 -12.410 1.00 95.75 95 GLY A CA 1
ATOM 770 C C . GLY A 1 95 ? 8.075 -4.703 -10.942 1.00 95.75 95 GLY A C 1
ATOM 771 O O . GLY A 1 95 ? 7.519 -4.043 -10.061 1.00 95.75 95 GLY A O 1
ATOM 772 N N . ASP A 1 96 ? 8.861 -5.744 -10.695 1.00 94.88 96 ASP A N 1
ATOM 773 C CA . ASP A 1 96 ? 9.252 -6.236 -9.362 1.00 94.88 96 ASP A CA 1
ATOM 774 C C . ASP A 1 96 ? 10.629 -5.727 -8.906 1.00 94.88 96 ASP A C 1
ATOM 776 O O . ASP A 1 96 ? 11.040 -6.008 -7.786 1.00 94.88 96 ASP A O 1
ATOM 780 N N . GLY A 1 97 ? 11.324 -4.948 -9.740 1.00 93.94 97 GLY A N 1
ATOM 781 C CA . GLY A 1 97 ? 12.702 -4.525 -9.475 1.00 93.94 97 GLY A CA 1
ATOM 782 C C . GLY A 1 97 ? 13.761 -5.484 -10.023 1.00 93.94 97 GLY A C 1
ATOM 783 O O . GLY A 1 97 ? 14.940 -5.276 -9.758 1.00 93.94 97 GLY A O 1
ATOM 784 N N . VAL A 1 98 ? 13.350 -6.491 -10.804 1.00 95.38 98 VAL A N 1
ATOM 785 C CA . VAL A 1 98 ? 14.220 -7.312 -11.662 1.00 95.38 98 VAL A CA 1
ATOM 786 C C . VAL A 1 98 ? 13.708 -7.294 -13.104 1.00 95.38 98 VAL A C 1
ATOM 788 O O . VAL A 1 98 ? 14.453 -7.013 -14.040 1.00 95.38 98 VAL A O 1
ATOM 791 N N . LYS A 1 99 ? 12.409 -7.533 -13.297 1.00 96.06 99 LYS A N 1
ATOM 792 C CA . LYS A 1 99 ? 11.712 -7.527 -14.587 1.00 96.06 99 LYS A CA 1
ATOM 793 C C . LYS A 1 99 ? 10.495 -6.617 -14.541 1.00 96.06 99 LYS A C 1
ATOM 795 O O . LYS A 1 99 ? 9.867 -6.410 -13.502 1.00 96.06 99 LYS A O 1
ATOM 800 N N . ALA A 1 100 ? 10.141 -6.058 -15.690 1.00 95.31 100 ALA A N 1
ATOM 801 C CA . ALA A 1 100 ? 8.914 -5.300 -15.853 1.00 95.31 100 ALA A CA 1
ATOM 802 C C . ALA A 1 100 ? 8.203 -5.653 -17.152 1.00 95.31 100 ALA A C 1
ATOM 804 O O . ALA A 1 100 ? 8.827 -5.948 -18.164 1.00 95.31 100 ALA A O 1
ATOM 805 N N . VAL A 1 101 ? 6.878 -5.556 -17.121 1.00 94.88 101 VAL A N 1
ATOM 806 C CA . VAL A 1 101 ? 6.047 -5.534 -18.322 1.00 94.88 101 VAL A CA 1
ATOM 807 C C . VAL A 1 101 ? 5.728 -4.078 -18.631 1.00 94.88 101 VAL A C 1
ATOM 809 O O . VAL A 1 101 ? 5.097 -3.391 -17.820 1.00 94.88 101 VAL A O 1
ATOM 812 N N . GLU A 1 102 ? 6.178 -3.608 -19.788 1.00 93.25 102 GLU A N 1
ATOM 813 C CA . GLU A 1 102 ? 5.937 -2.266 -20.307 1.00 93.25 102 GLU A CA 1
ATOM 814 C C . GLU A 1 102 ? 5.009 -2.321 -21.526 1.00 93.25 102 GLU A C 1
ATOM 816 O O . GLU A 1 102 ? 5.176 -3.149 -22.415 1.00 93.25 102 GLU A O 1
ATOM 821 N N . ALA A 1 103 ? 4.017 -1.436 -21.559 1.00 90.62 103 ALA A N 1
ATOM 822 C CA . ALA A 1 103 ? 3.164 -1.202 -22.709 1.00 90.62 103 ALA A CA 1
ATOM 823 C C . ALA A 1 103 ? 3.800 -0.146 -23.620 1.00 90.62 103 ALA A C 1
ATOM 825 O O . ALA A 1 103 ? 4.062 0.985 -23.191 1.00 90.62 103 ALA A O 1
ATOM 826 N N . ASP A 1 104 ? 4.004 -0.507 -24.882 1.00 83.00 104 ASP A N 1
ATOM 827 C CA . ASP A 1 104 ? 4.372 0.424 -25.939 1.00 83.00 104 ASP A CA 1
ATOM 828 C C . ASP A 1 104 ? 3.226 1.429 -26.150 1.00 83.00 104 ASP A C 1
ATOM 830 O O . ASP A 1 104 ? 2.051 1.065 -26.235 1.00 83.00 104 ASP A O 1
ATOM 834 N N . ARG A 1 105 ? 3.555 2.724 -26.179 1.00 75.88 105 ARG A N 1
ATOM 835 C CA . ARG A 1 105 ? 2.553 3.801 -26.208 1.00 75.88 105 ARG A CA 1
ATOM 836 C C . ARG A 1 105 ? 1.895 3.975 -27.573 1.00 75.88 105 ARG A C 1
ATOM 838 O O . ARG A 1 105 ? 0.814 4.555 -27.626 1.00 75.88 105 ARG A O 1
ATOM 845 N N . GLU A 1 106 ? 2.549 3.527 -28.637 1.00 76.31 106 GLU A N 1
ATOM 846 C CA . GLU A 1 106 ? 2.081 3.694 -30.012 1.00 76.31 106 GLU A CA 1
ATOM 847 C C . GLU A 1 106 ? 1.372 2.435 -30.500 1.00 76.31 106 GLU A C 1
ATOM 849 O O . GLU A 1 106 ? 0.305 2.521 -31.106 1.00 76.31 106 GLU A O 1
ATOM 854 N N . THR A 1 107 ? 1.933 1.265 -30.191 1.00 78.44 107 THR A N 1
ATOM 855 C CA . THR A 1 107 ? 1.400 -0.023 -30.663 1.00 78.44 107 THR A CA 1
ATOM 856 C C . THR A 1 107 ? 0.471 -0.699 -29.654 1.00 78.44 107 THR A C 1
ATOM 858 O O . THR A 1 107 ? -0.3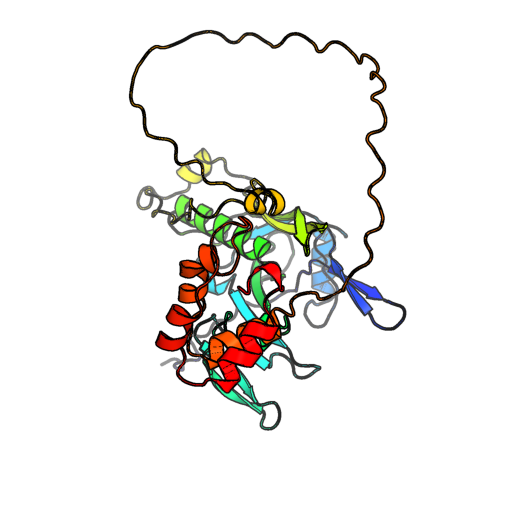55 -1.525 -30.038 1.00 78.44 107 THR A O 1
ATOM 861 N N . GLY A 1 108 ? 0.574 -0.357 -28.365 1.00 78.75 108 GLY A N 1
ATOM 862 C CA . GLY A 1 108 ? -0.161 -1.022 -27.285 1.00 78.75 108 GLY A CA 1
ATOM 863 C C . GLY A 1 108 ? 0.367 -2.418 -26.935 1.00 78.75 108 GLY A C 1
ATOM 864 O O . GLY A 1 108 ? -0.224 -3.098 -26.094 1.00 78.75 108 GLY A O 1
ATOM 865 N N . GLU A 1 109 ? 1.463 -2.860 -27.558 1.00 87.06 109 GLU A N 1
ATOM 866 C CA . GLU A 1 109 ? 2.077 -4.158 -27.287 1.00 87.06 109 GLU A CA 1
ATOM 867 C C . GLU A 1 109 ? 2.731 -4.194 -25.903 1.00 87.06 109 GLU A C 1
ATOM 869 O O . GLU A 1 109 ? 3.354 -3.228 -25.462 1.00 87.06 109 GLU A O 1
ATOM 874 N N . LEU A 1 110 ? 2.616 -5.338 -25.226 1.00 90.94 110 LEU A N 1
ATOM 875 C CA . LEU A 1 110 ? 3.284 -5.583 -23.951 1.00 90.94 110 LEU A CA 1
ATOM 876 C C . LEU A 1 110 ? 4.648 -6.224 -24.202 1.00 90.94 110 LEU A C 1
ATOM 878 O O . LEU A 1 110 ? 4.729 -7.278 -24.832 1.00 90.94 110 LEU A O 1
ATOM 882 N N . ARG A 1 111 ? 5.707 -5.611 -23.676 1.00 93.00 111 ARG A N 1
ATOM 883 C CA . ARG A 1 111 ? 7.087 -6.098 -23.767 1.00 93.00 111 ARG A CA 1
ATOM 884 C C . ARG A 1 111 ? 7.656 -6.323 -22.378 1.00 93.00 111 ARG A C 1
ATOM 886 O O . ARG A 1 111 ? 7.401 -5.545 -21.461 1.00 93.00 111 ARG A O 1
ATOM 893 N N . GLU A 1 112 ? 8.420 -7.396 -22.229 1.00 95.00 112 GLU A N 1
ATOM 894 C CA . GLU A 1 112 ? 9.207 -7.634 -21.023 1.00 95.00 112 GLU A CA 1
ATOM 895 C C . GLU A 1 112 ? 10.541 -6.893 -21.145 1.00 95.00 112 GLU A C 1
ATOM 897 O O . GLU A 1 112 ? 11.227 -7.011 -22.160 1.00 95.00 112 GLU A O 1
ATOM 902 N N . ILE A 1 113 ? 10.882 -6.111 -20.126 1.00 93.81 113 ILE A N 1
ATOM 903 C CA . ILE A 1 113 ? 12.114 -5.324 -20.037 1.00 93.81 113 ILE A CA 1
ATOM 904 C C . ILE A 1 113 ? 12.789 -5.568 -18.688 1.00 93.81 113 ILE A C 1
ATOM 906 O O . ILE A 1 113 ? 12.135 -5.971 -17.719 1.00 93.81 113 ILE A O 1
ATOM 910 N N . ASP A 1 114 ? 14.079 -5.263 -18.600 1.00 95.19 114 ASP A N 1
ATOM 911 C CA . ASP A 1 114 ? 14.784 -5.263 -17.322 1.00 95.19 114 ASP A CA 1
ATOM 912 C C . ASP A 1 114 ? 14.298 -4.099 -16.448 1.00 95.19 114 ASP A C 1
ATOM 914 O O . ASP A 1 114 ? 14.141 -2.959 -16.897 1.00 95.19 114 ASP A O 1
ATOM 918 N N . CYS A 1 115 ? 14.034 -4.390 -15.177 1.00 94.69 115 CYS A N 1
ATOM 919 C CA . CYS A 1 115 ? 13.596 -3.412 -14.194 1.00 94.69 115 CYS A CA 1
ATOM 920 C C . CYS A 1 115 ? 14.684 -3.278 -13.142 1.00 94.69 115 CYS A C 1
ATOM 922 O O . CYS A 1 115 ? 14.830 -4.163 -12.320 1.00 94.69 115 CYS A O 1
ATOM 924 N N . ASN A 1 116 ? 15.428 -2.176 -13.147 1.00 94.62 116 ASN A N 1
ATOM 925 C CA . ASN A 1 116 ? 16.379 -1.870 -12.084 1.00 94.62 116 ASN A CA 1
ATOM 926 C C . ASN A 1 116 ? 16.117 -0.438 -11.586 1.00 94.62 116 ASN A C 1
ATOM 928 O O . ASN A 1 116 ? 16.326 0.506 -12.351 1.00 94.62 116 ASN A O 1
ATOM 932 N N . PRO A 1 117 ? 15.633 -0.243 -10.344 1.00 89.62 117 PRO A N 1
ATOM 933 C CA . PRO A 1 117 ? 15.348 1.083 -9.798 1.00 89.62 117 PRO A CA 1
ATOM 934 C C . PRO A 1 117 ? 16.548 2.043 -9.820 1.00 89.62 117 PRO A C 1
ATOM 936 O O . PRO A 1 117 ? 16.346 3.242 -10.009 1.00 89.62 117 PRO A O 1
ATOM 939 N N . ASP A 1 118 ? 17.776 1.535 -9.693 1.00 91.00 118 ASP A N 1
ATOM 940 C CA . ASP A 1 118 ? 18.990 2.355 -9.628 1.00 91.00 118 ASP A CA 1
ATOM 941 C C . ASP A 1 118 ? 19.377 2.943 -10.983 1.00 91.00 118 ASP A C 1
ATOM 943 O O . ASP A 1 118 ? 19.940 4.033 -11.038 1.00 91.00 118 ASP A O 1
ATOM 947 N N . THR A 1 119 ? 19.042 2.266 -12.083 1.00 92.88 119 THR A N 1
ATOM 948 C CA . THR A 1 119 ? 19.352 2.717 -13.452 1.00 92.88 119 THR A CA 1
ATOM 949 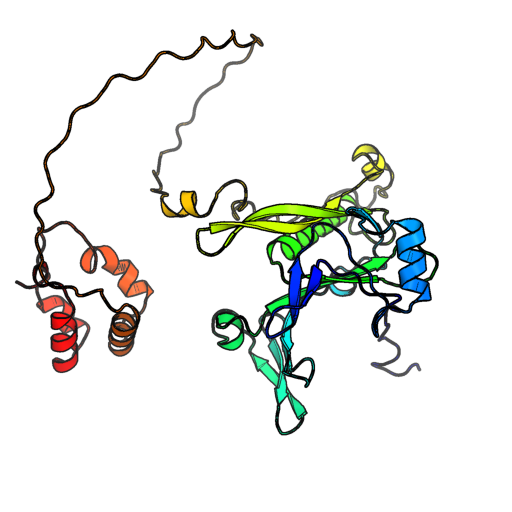C C . THR A 1 119 ? 18.122 3.203 -14.220 1.00 92.88 119 THR A C 1
ATOM 951 O O . THR A 1 119 ? 18.249 3.855 -15.255 1.00 92.88 119 THR A O 1
ATOM 954 N N . CYS A 1 120 ? 16.913 2.928 -13.727 1.00 92.62 120 CYS A N 1
ATOM 955 C CA . CYS A 1 120 ? 15.672 3.313 -14.386 1.00 92.62 120 CYS A CA 1
ATOM 956 C C . CYS A 1 120 ? 15.417 4.823 -14.266 1.00 92.62 120 CYS A C 1
ATOM 958 O O . CYS A 1 120 ? 14.960 5.317 -13.230 1.00 92.62 120 CYS A O 1
ATOM 960 N N . GLU A 1 121 ? 15.585 5.549 -15.373 1.00 93.19 121 GLU A N 1
ATOM 961 C CA . GLU A 1 121 ? 15.318 6.993 -15.463 1.00 93.19 121 GLU A CA 1
ATOM 962 C C . GLU A 1 121 ? 13.917 7.373 -14.960 1.00 93.19 121 GLU A C 1
ATOM 964 O O . GLU A 1 121 ? 13.717 8.402 -14.314 1.00 93.19 121 GLU A O 1
ATOM 969 N N . TRP A 1 122 ? 12.914 6.533 -15.228 1.00 93.00 122 TRP A N 1
ATOM 970 C CA . TRP A 1 122 ? 11.532 6.796 -14.825 1.00 93.00 122 TRP A CA 1
ATOM 971 C C . TRP A 1 122 ? 11.346 6.744 -13.311 1.00 93.00 122 TRP A C 1
ATOM 973 O O . TRP A 1 122 ? 10.531 7.496 -12.770 1.00 93.00 122 TRP A O 1
ATOM 983 N N . TYR A 1 123 ? 12.071 5.859 -12.629 1.00 92.50 123 TYR A N 1
ATOM 984 C CA . TYR A 1 123 ? 12.044 5.766 -11.174 1.00 92.50 123 TYR A CA 1
ATOM 985 C C . TYR A 1 123 ? 12.819 6.921 -10.534 1.00 92.50 123 TYR A C 1
ATOM 987 O O . TYR A 1 123 ? 12.287 7.596 -9.648 1.00 92.50 123 TYR A O 1
ATOM 995 N N . GLN A 1 124 ? 14.014 7.225 -11.050 1.00 92.25 124 GLN A N 1
ATOM 996 C CA . GLN A 1 124 ? 14.827 8.358 -10.597 1.00 92.25 124 GLN A CA 1
ATOM 997 C C . GLN A 1 124 ? 14.062 9.688 -10.707 1.00 92.25 124 GLN A C 1
ATOM 999 O O . GLN A 1 124 ? 14.012 10.463 -9.753 1.00 92.25 124 GLN A O 1
ATOM 1004 N N . ASN A 1 125 ? 13.343 9.892 -11.815 1.00 91.69 125 ASN A N 1
ATOM 1005 C CA . ASN A 1 125 ? 12.502 11.070 -12.053 1.00 91.69 125 ASN A CA 1
ATOM 1006 C C . ASN A 1 125 ? 11.132 11.034 -11.335 1.00 91.69 125 ASN A C 1
ATOM 1008 O O . ASN A 1 125 ? 10.262 11.858 -11.628 1.00 91.69 125 ASN A O 1
ATOM 1012 N N . LYS A 1 126 ? 10.895 10.081 -10.419 1.00 90.06 126 LYS A N 1
ATOM 1013 C CA . LYS A 1 126 ? 9.647 9.915 -9.636 1.00 90.06 126 LYS A CA 1
ATOM 1014 C C . LYS A 1 126 ? 8.371 9.732 -10.472 1.00 90.06 126 LYS A C 1
ATOM 1016 O O . LYS A 1 126 ? 7.265 10.013 -10.006 1.00 90.06 126 LYS A O 1
ATOM 1021 N N . GLN A 1 127 ? 8.502 9.239 -11.702 1.00 90.62 127 GLN A N 1
ATOM 1022 C CA . GLN A 1 127 ? 7.372 8.926 -12.584 1.00 90.62 127 GLN A CA 1
ATOM 1023 C C . GLN A 1 127 ? 6.926 7.463 -12.451 1.00 90.62 127 GLN A C 1
ATOM 1025 O O . GLN A 1 127 ? 5.744 7.155 -12.606 1.00 90.62 127 GLN A O 1
ATOM 1030 N N . CYS A 1 128 ? 7.861 6.571 -12.127 1.00 93.38 128 CYS A N 1
ATOM 1031 C CA . CYS A 1 128 ? 7.600 5.224 -11.637 1.00 93.38 128 CYS A CA 1
ATOM 1032 C C . CYS A 1 128 ? 7.701 5.222 -10.106 1.00 93.38 128 CYS A C 1
ATOM 1034 O O . CYS A 1 128 ? 8.617 5.827 -9.554 1.00 93.38 128 CYS A O 1
ATOM 1036 N N . LEU A 1 129 ? 6.760 4.578 -9.414 1.00 93.62 129 LEU A N 1
ATOM 1037 C CA . LEU A 1 129 ? 6.688 4.591 -7.949 1.00 93.62 129 LEU A CA 1
ATOM 1038 C C . LEU A 1 129 ? 6.507 3.175 -7.406 1.00 93.62 129 LEU A C 1
ATOM 1040 O O . LEU A 1 129 ? 5.785 2.379 -8.006 1.00 93.62 129 LEU A O 1
ATOM 1044 N N . ALA A 1 130 ? 7.104 2.888 -6.249 1.00 95.19 130 ALA A N 1
ATOM 1045 C CA . ALA A 1 130 ? 6.779 1.695 -5.475 1.00 95.19 130 ALA A CA 1
ATOM 1046 C C . ALA A 1 130 ? 5.349 1.823 -4.927 1.00 95.19 130 ALA A C 1
ATOM 1048 O O . ALA A 1 130 ? 5.000 2.828 -4.300 1.00 95.19 130 ALA A O 1
ATOM 1049 N N . VAL A 1 131 ? 4.500 0.831 -5.201 1.00 96.25 131 VAL A N 1
ATOM 1050 C CA . VAL A 1 131 ? 3.097 0.822 -4.774 1.00 96.25 131 VAL A CA 1
ATOM 1051 C C . VAL A 1 131 ? 2.762 -0.501 -4.103 1.00 96.25 131 VAL A C 1
ATOM 1053 O O . VAL A 1 131 ? 2.769 -1.547 -4.754 1.00 96.25 131 VAL A O 1
ATOM 1056 N N . GLY A 1 132 ? 2.392 -0.433 -2.826 1.00 96.62 132 GLY A N 1
ATOM 1057 C CA . GLY A 1 132 ? 1.763 -1.535 -2.106 1.00 96.62 132 GLY A CA 1
ATOM 1058 C C . GLY A 1 132 ? 0.248 -1.466 -2.260 1.00 96.62 132 GLY A C 1
ATOM 1059 O O . GLY A 1 132 ? -0.362 -0.452 -1.915 1.00 96.62 132 GLY A O 1
ATOM 1060 N N . THR A 1 133 ? -0.363 -2.528 -2.781 1.00 96.25 133 THR A N 1
ATOM 1061 C CA . THR A 1 133 ? -1.822 -2.678 -2.855 1.00 96.25 133 THR A CA 1
ATOM 1062 C C . THR A 1 133 ? -2.273 -3.637 -1.759 1.00 96.25 133 THR A C 1
ATOM 1064 O O . THR A 1 133 ? -2.137 -4.842 -1.913 1.00 96.25 133 THR A O 1
ATOM 1067 N N . LEU A 1 134 ? -2.813 -3.110 -0.662 1.00 97.44 134 LEU A N 1
ATOM 1068 C CA . LEU A 1 134 ? -3.347 -3.889 0.453 1.00 97.44 134 LEU A CA 1
ATOM 1069 C C . LEU A 1 134 ? -4.815 -4.243 0.202 1.00 97.44 134 LEU A C 1
ATOM 1071 O O . LEU A 1 134 ? -5.626 -3.371 -0.100 1.00 97.44 134 LEU A O 1
ATOM 1075 N N . MET A 1 135 ? -5.160 -5.513 0.357 1.00 97.00 135 MET A N 1
ATOM 1076 C CA . MET A 1 135 ? -6.507 -6.056 0.264 1.00 97.00 135 MET A CA 1
ATOM 1077 C C . MET A 1 135 ? -6.881 -6.714 1.586 1.00 97.00 135 MET A C 1
ATOM 1079 O O . MET A 1 135 ? -6.167 -7.575 2.095 1.00 97.00 135 MET A O 1
ATOM 1083 N N . PHE A 1 136 ? -8.014 -6.312 2.146 1.00 97.06 136 PHE A N 1
ATOM 1084 C CA . PHE A 1 136 ? -8.466 -6.767 3.456 1.00 97.06 136 PHE A CA 1
ATOM 1085 C C . PHE A 1 136 ? -9.989 -6.848 3.514 1.00 97.06 136 PHE A C 1
ATOM 1087 O O . PHE A 1 136 ? -10.695 -6.325 2.658 1.00 97.06 136 PHE A O 1
ATOM 1094 N N . LEU A 1 137 ? -10.508 -7.535 4.518 1.00 96.69 137 LEU A N 1
ATOM 1095 C CA . LEU A 1 137 ? -11.926 -7.650 4.821 1.00 96.69 137 LEU A CA 1
ATOM 1096 C C . LEU A 1 137 ? -12.279 -6.650 5.921 1.00 96.69 137 LEU A C 1
ATOM 1098 O O . LEU A 1 137 ? -11.476 -6.427 6.824 1.00 96.69 137 LEU A O 1
ATOM 1102 N N . LEU A 1 138 ? -13.486 -6.093 5.862 1.00 96.75 138 LEU A N 1
ATOM 1103 C CA . LEU A 1 138 ? -14.061 -5.272 6.926 1.00 96.75 138 LEU A CA 1
ATOM 1104 C C . LEU A 1 138 ? -15.195 -6.065 7.587 1.00 96.75 138 LEU A C 1
ATOM 1106 O O . LEU A 1 138 ? -16.327 -5.983 7.117 1.00 96.75 138 LEU A O 1
ATOM 1110 N N . PRO A 1 139 ? -14.931 -6.843 8.655 1.00 94.81 139 PRO A N 1
ATOM 1111 C CA . PRO A 1 139 ? -15.910 -7.775 9.224 1.00 94.81 139 PRO A CA 1
ATOM 1112 C C . PRO A 1 139 ? -17.172 -7.098 9.776 1.00 94.81 139 PRO A C 1
ATOM 1114 O O . PRO A 1 139 ? -18.193 -7.756 9.944 1.00 94.81 139 PRO A O 1
ATOM 1117 N N . LYS A 1 140 ? -17.109 -5.796 10.078 1.00 94.75 140 LYS A N 1
ATOM 1118 C CA . LYS A 1 140 ? -18.244 -5.020 10.597 1.00 94.75 140 LYS A CA 1
ATOM 1119 C C . LYS A 1 140 ? -19.085 -4.353 9.505 1.00 94.75 140 LYS A C 1
ATOM 1121 O O . LYS A 1 140 ? -20.182 -3.898 9.803 1.00 94.75 140 LYS A O 1
ATOM 1126 N N . VAL A 1 141 ? -18.584 -4.274 8.271 1.00 95.31 141 VAL A N 1
ATOM 1127 C CA . VAL A 1 141 ? -19.289 -3.643 7.145 1.00 95.31 141 VAL A CA 1
ATOM 1128 C C . VAL A 1 141 ? -20.060 -4.720 6.383 1.00 95.31 141 VAL A C 1
ATOM 1130 O O . VAL A 1 141 ? -19.481 -5.759 6.068 1.00 95.31 141 VAL A O 1
ATOM 1133 N N . PRO A 1 142 ? -21.351 -4.514 6.070 1.00 92.31 142 PRO A N 1
ATOM 1134 C CA . PRO A 1 142 ? -22.127 -5.497 5.325 1.00 92.31 142 PRO A CA 1
ATOM 1135 C C . PRO A 1 142 ? -21.574 -5.695 3.906 1.00 92.31 142 PRO A C 1
ATOM 1137 O O . PRO A 1 142 ? -21.252 -4.737 3.206 1.00 92.31 142 PRO A O 1
ATOM 1140 N N . GLY A 1 143 ? -21.520 -6.954 3.469 1.00 87.50 143 GLY A N 1
ATOM 1141 C CA . GLY A 1 143 ? -21.016 -7.363 2.156 1.00 87.50 143 GLY A CA 1
ATOM 1142 C C . GLY A 1 143 ? -19.888 -8.389 2.263 1.00 87.50 143 GLY A C 1
ATOM 1143 O O . GLY A 1 143 ? -19.080 -8.353 3.186 1.00 87.50 143 GLY A O 1
ATOM 1144 N N . ILE A 1 144 ? -19.826 -9.323 1.310 1.00 86.56 144 ILE A N 1
ATOM 1145 C CA . ILE A 1 144 ? -18.776 -10.349 1.256 1.00 86.56 144 ILE A CA 1
ATOM 1146 C C . ILE A 1 144 ? -17.796 -9.983 0.143 1.00 86.56 144 ILE A C 1
ATOM 1148 O O . ILE A 1 144 ? -18.115 -10.088 -1.040 1.00 86.56 144 ILE A O 1
ATOM 1152 N N . GLY A 1 145 ? -16.598 -9.551 0.528 1.00 90.94 145 GLY A N 1
ATOM 1153 C CA . GLY A 1 145 ? -15.517 -9.243 -0.401 1.00 90.94 145 GLY A CA 1
ATOM 1154 C C . GLY A 1 145 ? -14.437 -8.358 0.212 1.00 90.94 145 GLY A C 1
ATOM 1155 O O . GLY A 1 145 ? -14.506 -7.960 1.375 1.00 90.94 145 GLY A O 1
ATOM 1156 N N . CYS A 1 146 ? -13.411 -8.072 -0.582 1.00 94.75 146 CYS A N 1
ATOM 1157 C CA . CYS A 1 146 ? -12.234 -7.335 -0.152 1.00 94.75 146 CYS A CA 1
ATOM 1158 C C . CYS A 1 146 ? -12.359 -5.835 -0.422 1.00 94.75 146 CYS A C 1
ATOM 1160 O O . CYS A 1 146 ? -12.849 -5.388 -1.459 1.00 94.75 146 CYS A O 1
ATOM 1162 N N . TRP A 1 147 ? -11.827 -5.057 0.504 1.00 97.44 147 TRP A N 1
ATOM 1163 C CA . TRP A 1 147 ? -11.534 -3.644 0.368 1.00 97.44 147 TRP A CA 1
ATOM 1164 C C . TRP A 1 147 ? -10.076 -3.474 -0.029 1.00 97.44 147 TRP A C 1
ATOM 1166 O O . TRP A 1 147 ? -9.214 -4.215 0.439 1.00 97.44 147 TRP A O 1
ATOM 1176 N N . GLN A 1 148 ? -9.806 -2.513 -0.907 1.00 97.06 148 GLN A N 1
ATOM 1177 C CA . GLN A 1 148 ? -8.462 -2.236 -1.407 1.00 97.06 148 GLN A CA 1
ATOM 1178 C C . GLN A 1 148 ? -7.959 -0.886 -0.891 1.00 97.06 148 GLN A C 1
ATOM 1180 O O . GLN A 1 148 ? -8.684 0.103 -0.958 1.00 97.06 148 GLN A O 1
ATOM 1185 N N . LEU A 1 149 ? -6.697 -0.814 -0.482 1.00 96.94 149 LEU A N 1
ATOM 1186 C CA . LEU A 1 149 ? -5.980 0.422 -0.190 1.00 96.94 149 LEU A CA 1
ATOM 1187 C C . LEU A 1 149 ? -4.631 0.399 -0.907 1.00 96.94 149 LEU A C 1
ATOM 1189 O O . LEU A 1 149 ? -3.860 -0.541 -0.757 1.00 96.94 149 LEU A O 1
ATOM 1193 N N . ASP A 1 150 ? -4.326 1.453 -1.662 1.00 95.25 150 ASP A N 1
ATOM 1194 C CA . ASP A 1 150 ? -3.015 1.604 -2.299 1.00 95.25 150 ASP A CA 1
ATOM 1195 C C . ASP A 1 150 ? -2.180 2.646 -1.548 1.00 95.25 150 ASP A C 1
ATOM 1197 O O . ASP A 1 150 ? -2.647 3.768 -1.327 1.00 95.25 150 ASP A O 1
ATOM 1201 N N . SER A 1 151 ? -0.935 2.308 -1.211 1.00 93.44 151 SER A N 1
ATOM 1202 C CA . SER A 1 151 ? 0.031 3.243 -0.631 1.00 93.44 151 SER A CA 1
ATOM 1203 C C . SER A 1 151 ? 1.285 3.344 -1.489 1.00 93.44 151 SER A C 1
ATOM 1205 O O . SER A 1 151 ? 1.750 2.362 -2.063 1.00 93.44 151 SER A O 1
ATOM 1207 N N . ARG A 1 152 ? 1.825 4.564 -1.566 1.00 92.56 152 ARG A N 1
ATOM 1208 C CA . ARG A 1 152 ? 3.095 4.892 -2.238 1.00 92.56 152 ARG A CA 1
ATOM 1209 C C . ARG A 1 152 ? 4.207 5.240 -1.244 1.00 92.56 152 ARG A C 1
ATOM 1211 O O . ARG A 1 152 ? 5.276 5.677 -1.649 1.00 92.56 152 ARG A O 1
ATOM 1218 N N . SER A 1 153 ? 3.914 5.165 0.054 1.00 90.81 153 SER A N 1
ATOM 1219 C CA . SER A 1 153 ? 4.878 5.453 1.115 1.00 90.81 153 SER A CA 1
ATOM 1220 C C . SER A 1 153 ? 5.701 4.199 1.379 1.00 90.81 153 SER A C 1
ATOM 1222 O O . SER A 1 153 ? 5.132 3.162 1.716 1.00 90.81 153 SER A O 1
ATOM 1224 N N . ILE A 1 154 ? 7.022 4.317 1.250 1.00 90.69 154 ILE A N 1
ATOM 1225 C CA . ILE A 1 154 ? 7.963 3.236 1.562 1.00 90.69 154 ILE A CA 1
ATOM 1226 C C . ILE A 1 154 ? 7.812 2.839 3.035 1.00 90.69 154 ILE A C 1
ATOM 1228 O O . ILE A 1 154 ? 7.569 1.673 3.312 1.00 90.69 154 ILE A O 1
ATOM 1232 N N . ASN A 1 155 ? 7.764 3.810 3.953 1.00 90.44 155 ASN A N 1
ATOM 1233 C CA . ASN A 1 155 ? 7.584 3.562 5.390 1.00 90.44 155 ASN A CA 1
ATOM 1234 C C . ASN A 1 155 ? 6.275 2.813 5.684 1.00 90.44 155 ASN A C 1
ATOM 1236 O O . ASN A 1 155 ? 6.250 1.901 6.496 1.00 90.44 155 ASN A O 1
ATOM 1240 N N . THR A 1 156 ? 5.180 3.126 4.977 1.00 92.69 156 THR A N 1
ATOM 1241 C CA . THR A 1 156 ? 3.937 2.339 5.089 1.00 92.69 156 THR A CA 1
ATOM 1242 C C . THR A 1 156 ? 4.129 0.895 4.625 1.00 92.69 156 THR A C 1
ATOM 1244 O O . THR A 1 156 ? 3.621 -0.022 5.263 1.00 92.69 156 THR A O 1
ATOM 1247 N N . ILE A 1 157 ? 4.821 0.686 3.503 1.00 94.19 157 ILE A N 1
ATOM 1248 C CA . ILE A 1 157 ? 5.070 -0.657 2.972 1.00 94.19 157 ILE A CA 1
ATOM 1249 C C . ILE A 1 157 ? 5.928 -1.466 3.951 1.00 94.19 157 ILE A C 1
ATOM 1251 O O . ILE A 1 157 ? 5.558 -2.594 4.273 1.00 94.19 157 ILE A O 1
ATOM 1255 N N . LEU A 1 158 ? 7.002 -0.871 4.474 1.00 92.19 158 LEU A N 1
ATOM 1256 C CA . LEU A 1 158 ? 7.883 -1.480 5.471 1.00 92.19 158 LEU A CA 1
ATOM 1257 C C . LEU A 1 158 ? 7.130 -1.806 6.763 1.00 92.19 158 LEU A C 1
ATOM 1259 O O . LEU A 1 158 ? 7.118 -2.962 7.170 1.00 92.19 158 LEU A O 1
ATOM 1263 N N . ASN A 1 159 ? 6.405 -0.844 7.343 1.00 92.25 159 ASN A N 1
ATOM 1264 C CA . ASN A 1 159 ? 5.631 -1.057 8.571 1.00 92.25 159 ASN A CA 1
ATOM 1265 C C . ASN A 1 159 ? 4.641 -2.220 8.433 1.00 92.25 159 ASN A C 1
ATOM 1267 O O . ASN A 1 159 ? 4.564 -3.083 9.307 1.00 92.25 159 ASN A O 1
ATOM 1271 N N . LEU A 1 160 ? 3.897 -2.270 7.322 1.00 95.06 160 LEU A N 1
ATOM 1272 C CA . LEU A 1 160 ? 2.943 -3.348 7.073 1.00 95.06 160 LEU A CA 1
ATOM 1273 C C . LEU A 1 160 ? 3.645 -4.692 6.856 1.00 95.06 160 LEU A C 1
ATOM 1275 O O . LEU A 1 160 ? 3.206 -5.685 7.429 1.00 95.06 160 LEU A O 1
ATOM 1279 N N . ASN A 1 161 ? 4.730 -4.737 6.077 1.00 94.44 161 ASN A N 1
ATOM 1280 C CA . ASN A 1 161 ? 5.512 -5.959 5.876 1.00 94.44 161 ASN A CA 1
ATOM 1281 C C . ASN A 1 161 ? 6.056 -6.502 7.199 1.00 94.44 161 ASN A C 1
ATOM 1283 O O . ASN A 1 161 ? 5.858 -7.680 7.495 1.00 94.44 161 ASN A O 1
ATOM 1287 N N . SER A 1 162 ? 6.694 -5.651 8.001 1.00 91.62 162 SER A N 1
ATOM 1288 C CA . SER A 1 162 ? 7.270 -6.024 9.292 1.00 91.62 162 SER A CA 1
ATOM 1289 C C . SER A 1 162 ? 6.194 -6.522 10.253 1.00 91.62 162 SER A C 1
ATOM 1291 O O . SER A 1 162 ? 6.335 -7.605 10.819 1.00 91.62 162 SER A O 1
ATOM 1293 N N . ALA A 1 163 ? 5.069 -5.808 10.366 1.00 91.69 163 ALA A N 1
ATOM 1294 C CA . ALA A 1 163 ? 3.955 -6.231 11.211 1.00 91.69 163 ALA A CA 1
ATOM 1295 C C . ALA A 1 163 ? 3.346 -7.565 10.745 1.00 91.69 163 ALA A C 1
ATOM 1297 O O . ALA A 1 163 ? 3.142 -8.468 11.553 1.00 91.69 163 ALA A O 1
ATOM 1298 N N . ILE A 1 164 ? 3.094 -7.736 9.443 1.00 92.81 164 ILE A N 1
ATOM 1299 C CA . ILE A 1 164 ? 2.547 -8.981 8.883 1.00 92.81 164 ILE A CA 1
ATOM 1300 C C . ILE A 1 164 ? 3.501 -10.154 9.129 1.00 92.81 164 ILE A C 1
ATOM 1302 O O . ILE A 1 164 ? 3.063 -11.199 9.609 1.00 92.81 164 ILE A O 1
ATOM 1306 N N . ARG A 1 165 ? 4.798 -9.995 8.839 1.00 91.25 165 ARG A N 1
ATOM 1307 C CA . ARG A 1 165 ? 5.807 -11.050 9.033 1.00 91.25 165 ARG A CA 1
ATOM 1308 C C . ARG A 1 165 ? 5.960 -11.423 10.500 1.00 91.25 165 ARG A C 1
ATOM 1310 O O . ARG A 1 165 ? 6.012 -12.610 10.813 1.00 91.25 165 ARG A O 1
ATOM 1317 N N . PHE A 1 166 ? 5.953 -10.435 11.389 1.00 87.44 166 PHE A N 1
ATOM 1318 C CA . PHE A 1 166 ? 5.964 -10.665 12.828 1.00 87.44 166 PHE A CA 1
ATOM 1319 C C . PHE A 1 166 ? 4.760 -11.498 13.279 1.00 87.44 166 PHE A C 1
ATOM 1321 O O . PHE A 1 166 ? 4.923 -12.534 13.923 1.00 87.44 166 PHE A O 1
ATOM 1328 N N . LEU A 1 167 ? 3.552 -11.115 12.858 1.00 86.38 167 LEU A N 1
ATOM 1329 C CA . LEU A 1 167 ? 2.336 -11.864 13.173 1.00 86.38 167 LEU A CA 1
ATOM 1330 C C . LEU A 1 167 ? 2.353 -13.277 12.588 1.00 86.38 167 LEU A C 1
ATOM 1332 O O . LEU A 1 167 ? 1.954 -14.227 13.258 1.00 86.38 167 LEU A O 1
ATOM 1336 N N . MET A 1 168 ? 2.835 -13.445 11.359 1.00 87.00 168 MET A N 1
ATOM 1337 C CA . MET A 1 168 ? 2.976 -14.764 10.747 1.00 87.00 168 MET A CA 1
ATOM 1338 C C . MET A 1 168 ? 3.981 -15.633 11.503 1.00 87.00 168 MET A C 1
ATOM 1340 O O . MET A 1 168 ? 3.693 -16.801 11.735 1.00 87.00 168 MET A O 1
ATOM 1344 N N . SER A 1 169 ? 5.113 -15.087 11.946 1.00 83.69 169 SER A N 1
ATOM 1345 C CA . SER A 1 169 ? 6.091 -15.842 12.736 1.00 83.69 169 SER A CA 1
ATOM 1346 C C . SER A 1 169 ? 5.505 -16.303 14.069 1.00 83.69 169 SER A C 1
ATOM 1348 O O . SER A 1 169 ? 5.604 -17.481 14.406 1.00 83.69 169 SER A O 1
ATOM 1350 N N . LEU A 1 170 ? 4.784 -15.420 14.771 1.00 81.62 170 LEU A N 1
ATOM 1351 C CA . LEU A 1 170 ? 4.111 -15.781 16.018 1.00 81.62 170 LEU A CA 1
ATOM 1352 C C . LEU A 1 170 ? 3.050 -16.866 15.817 1.00 81.62 170 LEU A C 1
ATOM 1354 O O . LEU A 1 170 ? 2.919 -17.742 16.654 1.00 81.62 170 LEU A O 1
ATOM 1358 N N . THR A 1 171 ? 2.289 -16.830 14.724 1.00 80.12 171 THR A N 1
ATOM 1359 C CA . THR A 1 171 ? 1.129 -17.717 14.495 1.00 80.12 171 THR A CA 1
ATOM 1360 C C . THR A 1 171 ? 1.434 -19.031 13.773 1.00 80.12 171 THR A C 1
ATOM 1362 O O . THR A 1 171 ? 0.497 -19.788 13.472 1.00 80.12 171 THR A O 1
ATOM 1365 N N . GLY A 1 172 ? 2.704 -19.296 13.456 1.00 80.75 172 GLY A N 1
ATOM 1366 C CA . GLY A 1 172 ? 3.099 -20.436 12.626 1.00 80.75 172 GLY A CA 1
ATOM 1367 C C . GLY A 1 172 ? 2.625 -20.301 11.173 1.00 80.75 172 GLY A C 1
ATOM 1368 O O . GLY A 1 172 ? 2.087 -21.245 10.601 1.00 80.75 172 GLY A O 1
ATOM 1369 N N . GLY A 1 173 ? 2.743 -19.102 10.600 1.00 83.12 173 GLY A N 1
ATOM 1370 C CA . GLY A 1 173 ? 2.387 -18.768 9.217 1.00 83.12 173 GLY A CA 1
ATOM 1371 C C . GLY A 1 173 ? 0.924 -18.367 8.994 1.00 83.12 173 GLY A C 1
ATOM 1372 O O . GLY A 1 173 ? 0.500 -18.187 7.849 1.00 83.12 173 GLY A O 1
ATOM 1373 N N . ARG A 1 174 ? 0.114 -18.213 10.050 1.00 84.88 174 ARG A N 1
ATOM 1374 C CA . ARG A 1 174 ? -1.336 -17.999 9.925 1.00 84.88 174 ARG A CA 1
ATOM 1375 C C . ARG A 1 174 ? -1.739 -16.542 10.154 1.00 84.88 174 ARG A C 1
ATOM 1377 O O . ARG A 1 174 ? -1.803 -16.100 11.285 1.00 84.88 174 ARG A O 1
ATOM 1384 N N . ILE A 1 175 ? -2.130 -15.820 9.101 1.00 89.50 175 ILE A N 1
ATOM 1385 C CA . ILE A 1 175 ? -2.654 -14.445 9.248 1.00 89.50 175 ILE A CA 1
ATOM 1386 C C . ILE A 1 175 ? -4.083 -14.223 8.718 1.00 89.50 175 ILE A C 1
ATOM 1388 O O . ILE A 1 175 ? -4.714 -13.209 9.018 1.00 89.50 175 ILE A O 1
ATOM 1392 N N . ALA A 1 176 ? -4.628 -15.169 7.947 1.00 91.38 176 ALA A N 1
ATOM 1393 C CA . ALA A 1 176 ? -5.986 -15.059 7.423 1.00 91.38 176 ALA A CA 1
ATOM 1394 C C . ALA A 1 176 ? -7.031 -15.105 8.546 1.00 91.38 176 ALA A C 1
ATOM 1396 O O . ALA A 1 176 ? -6.878 -15.859 9.505 1.00 91.38 176 ALA A O 1
ATOM 1397 N N . MET A 1 177 ? -8.113 -14.337 8.393 1.00 89.25 177 MET A N 1
ATOM 1398 C CA . MET A 1 177 ? -9.270 -14.291 9.305 1.00 89.25 177 MET A CA 1
ATOM 1399 C C . MET A 1 177 ? -8.957 -13.903 10.758 1.00 89.25 177 MET A C 1
ATOM 1401 O O . MET A 1 177 ? -9.819 -13.995 11.630 1.00 89.25 177 MET A O 1
ATOM 1405 N N . ILE A 1 178 ? -7.746 -13.420 11.025 1.00 89.19 178 ILE A N 1
ATOM 1406 C CA . ILE A 1 178 ? -7.372 -12.878 12.324 1.00 89.19 178 ILE A CA 1
ATOM 1407 C C . ILE A 1 178 ? -7.891 -11.436 12.425 1.00 89.19 178 ILE A C 1
ATOM 1409 O O . ILE A 1 178 ? -7.599 -10.639 11.530 1.00 89.19 178 ILE A O 1
ATOM 1413 N N . PRO A 1 179 ? -8.643 -11.072 13.485 1.00 91.12 179 PRO A N 1
ATOM 1414 C CA . PRO A 1 179 ? -9.056 -9.692 13.714 1.00 91.12 179 PRO A CA 1
ATOM 1415 C C . PRO A 1 179 ? -7.852 -8.801 14.043 1.00 91.12 179 PRO A C 1
ATOM 1417 O O . PRO A 1 179 ? -7.171 -9.001 15.049 1.00 91.12 179 PRO A O 1
ATOM 1420 N N . LEU A 1 180 ? -7.630 -7.785 13.217 1.00 93.38 180 LEU A N 1
ATOM 1421 C CA . LEU A 1 180 ? -6.548 -6.810 13.334 1.00 93.38 180 LEU A CA 1
ATOM 1422 C C . LEU A 1 180 ? -7.110 -5.391 13.285 1.00 93.38 180 LEU A C 1
ATOM 1424 O O . LEU A 1 180 ? -8.257 -5.168 12.893 1.00 93.38 180 LEU A O 1
ATOM 1428 N N . LYS A 1 181 ? -6.283 -4.412 13.640 1.00 94.31 181 LYS A N 1
ATOM 1429 C CA . LYS A 1 181 ? -6.588 -2.999 13.450 1.00 94.31 181 LYS A CA 1
ATOM 1430 C C . LYS A 1 181 ? -5.599 -2.333 12.525 1.00 94.31 181 LYS A C 1
ATOM 1432 O O . LYS A 1 181 ? -4.408 -2.298 12.808 1.00 94.31 181 LYS A O 1
ATOM 1437 N N . LEU A 1 182 ? -6.118 -1.750 11.456 1.00 96.62 182 LEU A N 1
ATOM 1438 C CA . LEU A 1 182 ? -5.358 -0.891 10.565 1.00 96.62 182 LEU A CA 1
ATOM 1439 C C . LEU A 1 182 ? -5.530 0.557 11.009 1.00 96.62 182 LEU A C 1
ATOM 1441 O O . LEU A 1 182 ? -6.660 1.033 11.126 1.00 96.62 182 LEU A O 1
ATOM 1445 N N . MET A 1 183 ? -4.430 1.257 11.259 1.00 95.06 183 MET A N 1
ATOM 1446 C CA . MET A 1 183 ? -4.450 2.612 11.805 1.00 95.06 183 MET A CA 1
ATOM 1447 C C . MET A 1 183 ? -3.639 3.575 10.955 1.00 95.06 183 MET A C 1
ATOM 1449 O O . MET A 1 183 ? -2.614 3.201 10.392 1.00 95.06 183 MET A O 1
ATOM 1453 N N . VAL A 1 184 ? -4.085 4.828 10.908 1.00 92.94 184 VAL A N 1
ATOM 1454 C CA . VAL A 1 184 ? -3.323 5.941 10.335 1.00 92.94 184 VAL A CA 1
ATOM 1455 C C . VAL A 1 184 ? -2.602 6.664 11.469 1.00 92.94 184 VAL A C 1
ATOM 1457 O O . VAL A 1 184 ? -3.249 7.202 12.369 1.00 92.94 184 VAL A O 1
ATOM 1460 N N . LYS A 1 185 ? -1.267 6.691 11.436 1.00 88.44 185 LYS A N 1
ATOM 1461 C CA . LYS A 1 185 ? -0.439 7.395 12.424 1.00 88.44 185 LYS A CA 1
ATOM 1462 C C . LYS A 1 185 ? 0.332 8.549 11.784 1.00 88.44 185 LYS A C 1
ATOM 1464 O O . LYS A 1 185 ? 0.797 8.406 10.652 1.00 88.44 185 LYS A O 1
ATOM 1469 N N . PRO A 1 186 ? 0.486 9.689 12.480 1.00 86.88 186 PRO A N 1
ATOM 1470 C CA . PRO A 1 186 ? 1.459 10.693 12.082 1.00 86.88 186 PRO A CA 1
ATOM 1471 C C . PRO A 1 186 ? 2.869 10.133 12.288 1.00 86.88 186 PRO A C 1
ATOM 1473 O O . PRO A 1 186 ? 3.147 9.481 13.290 1.00 86.88 186 PRO A O 1
ATOM 1476 N N . HIS A 1 187 ? 3.747 10.403 11.338 1.00 78.88 187 HIS A N 1
ATOM 1477 C CA . HIS A 1 187 ? 5.160 10.077 11.393 1.00 78.88 187 HIS A CA 1
ATOM 1478 C C . HIS A 1 187 ? 5.935 11.293 10.895 1.00 78.88 187 HIS A C 1
ATOM 1480 O O . HIS A 1 187 ? 5.588 11.889 9.868 1.00 78.88 187 HIS A O 1
ATOM 1486 N N . GLU A 1 188 ? 6.937 11.713 11.658 1.00 77.38 188 GLU A N 1
ATOM 1487 C CA . GLU A 1 188 ? 7.805 12.812 11.259 1.00 77.38 188 GLU A CA 1
ATOM 1488 C C . GLU A 1 188 ? 8.833 12.273 10.274 1.00 77.38 188 GLU A C 1
ATOM 1490 O O . GLU A 1 188 ? 9.724 11.524 10.643 1.00 77.38 188 GLU A O 1
ATOM 1495 N N . ALA A 1 189 ? 8.687 12.640 9.003 1.00 68.75 189 ALA A N 1
ATOM 1496 C CA . ALA A 1 189 ? 9.671 12.313 7.986 1.00 68.75 189 ALA A CA 1
ATOM 1497 C C . ALA A 1 189 ? 10.423 13.583 7.586 1.00 68.75 189 ALA A C 1
ATOM 1499 O O . ALA A 1 189 ? 9.823 14.647 7.383 1.00 68.75 189 ALA A O 1
ATOM 1500 N N . THR A 1 190 ? 11.734 13.465 7.417 1.00 67.50 190 THR A N 1
ATOM 1501 C CA . THR A 1 190 ? 12.550 14.521 6.820 1.00 67.50 190 THR A CA 1
ATOM 1502 C C . THR A 1 190 ? 12.503 14.358 5.307 1.00 67.50 190 THR A C 1
ATOM 1504 O O . THR A 1 190 ? 13.132 13.474 4.735 1.00 67.50 190 THR A O 1
ATOM 1507 N N . VAL A 1 191 ? 11.726 15.208 4.638 1.00 65.31 191 VAL A N 1
ATOM 1508 C CA . VAL A 1 191 ? 11.661 15.244 3.173 1.00 65.31 191 VAL A CA 1
ATOM 1509 C C . VAL A 1 191 ? 12.435 16.476 2.726 1.00 65.31 191 VAL A C 1
ATOM 1511 O O . VAL A 1 191 ? 12.053 17.592 3.074 1.00 65.31 191 VAL A O 1
ATOM 1514 N N . GLU A 1 192 ? 13.532 16.284 1.988 1.00 61.41 192 GLU A N 1
ATOM 1515 C CA . GLU A 1 192 ? 14.374 17.381 1.471 1.00 61.41 192 GLU A CA 1
ATOM 1516 C C . GLU A 1 192 ? 14.913 18.316 2.582 1.00 61.41 192 GLU A C 1
ATOM 1518 O O . GLU A 1 192 ? 14.916 19.539 2.439 1.00 61.41 192 GLU A O 1
ATOM 1523 N N . GLY A 1 193 ? 15.318 17.752 3.730 1.00 63.53 193 GLY A N 1
ATOM 1524 C CA . GLY A 1 193 ? 15.859 18.511 4.870 1.00 63.53 193 GLY A CA 1
ATOM 1525 C C . GLY A 1 193 ? 14.818 19.310 5.667 1.00 63.53 193 GLY A C 1
ATOM 1526 O O . GLY A 1 193 ? 15.171 20.092 6.546 1.00 63.53 193 GLY A O 1
ATOM 1527 N N . LYS A 1 194 ? 13.521 19.146 5.373 1.00 66.56 194 LYS A N 1
ATOM 1528 C CA . LYS A 1 194 ? 12.427 19.779 6.121 1.00 66.56 194 LYS A CA 1
ATOM 1529 C C . LYS A 1 194 ? 11.586 18.720 6.818 1.00 66.56 194 LYS A C 1
ATOM 1531 O O . LYS A 1 194 ? 11.103 17.781 6.182 1.00 66.56 194 LYS A O 1
ATOM 1536 N N . LYS A 1 195 ? 11.352 18.915 8.118 1.00 73.00 195 LYS A N 1
ATOM 1537 C CA . LYS A 1 195 ? 10.415 18.093 8.889 1.00 73.00 195 LYS A CA 1
ATOM 1538 C C . LYS A 1 195 ? 9.012 18.250 8.316 1.00 73.00 195 LYS A C 1
ATOM 1540 O O . LYS A 1 195 ? 8.466 19.355 8.269 1.00 73.00 195 LYS A O 1
ATOM 1545 N N . LYS A 1 196 ? 8.427 17.144 7.873 1.00 76.00 196 LYS A N 1
ATOM 1546 C CA . LYS A 1 196 ? 7.053 17.087 7.386 1.00 76.00 196 LYS A CA 1
ATOM 1547 C C . LYS A 1 196 ? 6.349 15.917 8.048 1.00 76.00 196 LYS A C 1
ATOM 1549 O O . LYS A 1 196 ? 6.793 14.778 7.955 1.00 76.00 196 LYS A O 1
ATOM 1554 N N . THR A 1 197 ? 5.208 16.188 8.669 1.00 77.06 197 THR A N 1
ATOM 1555 C CA . THR A 1 197 ? 4.341 15.122 9.166 1.00 77.06 197 THR A CA 1
ATOM 1556 C C . THR A 1 197 ? 3.711 14.402 7.977 1.00 77.06 197 THR A C 1
ATOM 1558 O O . THR A 1 197 ? 2.963 14.994 7.192 1.00 77.06 197 THR A O 1
ATOM 1561 N N . VAL A 1 198 ? 4.038 13.124 7.828 1.00 81.62 198 VAL A N 1
ATOM 1562 C CA . VAL A 1 198 ? 3.445 12.210 6.852 1.00 81.62 198 VAL A CA 1
ATOM 1563 C C . VAL A 1 198 ? 2.572 11.219 7.609 1.00 81.62 198 VAL A C 1
ATOM 1565 O O . VAL A 1 198 ? 2.877 10.839 8.733 1.00 81.62 198 VAL A O 1
ATOM 1568 N N . TYR A 1 199 ? 1.463 10.805 7.007 1.00 86.94 199 TYR A N 1
ATOM 1569 C CA . TYR A 1 199 ? 0.597 9.790 7.591 1.00 86.94 199 TYR A CA 1
ATOM 1570 C C . TYR A 1 199 ? 0.975 8.417 7.046 1.00 86.94 199 TYR A C 1
ATOM 1572 O O . TYR A 1 199 ? 0.916 8.193 5.834 1.00 86.94 199 TYR A O 1
ATOM 1580 N N . VAL A 1 200 ? 1.378 7.519 7.940 1.00 89.00 200 VAL A N 1
ATOM 1581 C CA . VAL A 1 200 ? 1.763 6.139 7.625 1.00 89.00 200 VAL A CA 1
ATOM 1582 C C . VAL A 1 200 ? 0.727 5.168 8.172 1.00 89.00 200 VAL A C 1
ATOM 1584 O O . VAL A 1 200 ? 0.026 5.475 9.141 1.00 89.00 200 VAL A O 1
ATOM 1587 N N . LEU A 1 201 ? 0.616 4.000 7.540 1.00 93.62 201 LEU A N 1
ATOM 1588 C CA . LEU A 1 201 ? -0.203 2.924 8.082 1.00 93.62 201 LEU A CA 1
ATOM 1589 C C . LEU A 1 201 ? 0.584 2.072 9.061 1.00 93.62 201 LEU A C 1
ATOM 1591 O O . LEU A 1 201 ? 1.773 1.819 8.873 1.00 93.62 201 LEU A O 1
ATOM 1595 N N . ASP A 1 202 ? -0.133 1.611 10.071 1.00 91.94 202 ASP A N 1
ATOM 1596 C CA . ASP A 1 202 ? 0.357 0.686 11.075 1.00 91.94 202 ASP A CA 1
ATOM 1597 C C . ASP A 1 202 ? -0.710 -0.386 11.344 1.00 91.94 202 ASP A C 1
ATOM 1599 O O . ASP A 1 202 ? -1.912 -0.134 11.191 1.00 91.94 202 ASP A O 1
ATOM 1603 N N . LEU A 1 203 ? -0.273 -1.588 11.714 1.00 91.75 203 LEU A N 1
ATOM 1604 C CA . LEU A 1 203 ? -1.121 -2.766 11.881 1.00 91.75 203 LEU A CA 1
ATOM 1605 C C . LEU A 1 203 ? -0.982 -3.311 13.303 1.00 91.75 203 LEU A C 1
ATOM 1607 O O . LEU A 1 203 ? 0.082 -3.768 13.705 1.00 91.75 203 LEU A O 1
ATOM 1611 N N . HIS A 1 204 ? -2.063 -3.235 14.076 1.00 83.25 204 HIS A N 1
ATOM 1612 C CA . HIS A 1 204 ? -2.078 -3.545 15.507 1.00 83.25 204 HIS A CA 1
ATOM 1613 C C . HIS A 1 204 ? -2.989 -4.724 15.829 1.00 83.25 204 HIS A C 1
ATOM 1615 O O . HIS A 1 204 ? -3.990 -4.973 15.155 1.00 83.25 204 HIS A O 1
ATOM 1621 N N . TYR A 1 205 ? -2.668 -5.416 16.919 1.00 73.62 205 TYR A N 1
ATOM 1622 C CA . TYR A 1 205 ? -3.484 -6.475 17.505 1.00 73.62 205 TYR A CA 1
ATOM 1623 C C . TYR A 1 205 ? -4.300 -5.893 18.669 1.00 73.62 205 TYR A C 1
ATOM 1625 O O . TYR A 1 205 ? -3.721 -5.381 19.621 1.00 73.62 205 TYR A O 1
ATOM 1633 N N . GLN A 1 206 ? -5.636 -5.937 18.613 1.00 58.31 206 GLN A N 1
ATOM 1634 C CA . GLN A 1 206 ? -6.480 -5.318 19.656 1.00 58.31 206 GLN A CA 1
ATOM 1635 C C . GLN A 1 206 ? -6.878 -6.291 20.782 1.00 58.31 206 GLN A C 1
ATOM 1637 O O . GLN A 1 206 ? -7.149 -5.850 21.896 1.00 58.31 206 GLN A O 1
ATOM 1642 N N . HIS A 1 207 ? -6.980 -7.599 20.511 1.00 51.12 207 HIS A N 1
ATOM 1643 C CA . HIS A 1 207 ? -7.815 -8.486 21.342 1.00 51.12 207 HIS A CA 1
ATOM 1644 C C . HIS A 1 207 ? -7.187 -9.805 21.792 1.00 51.12 207 HIS A C 1
ATOM 1646 O O . HIS A 1 207 ? -7.887 -10.622 22.381 1.00 51.12 207 HIS A O 1
ATOM 1652 N N . LEU A 1 208 ? -5.895 -10.023 21.558 1.00 57.88 208 LEU A N 1
ATOM 1653 C CA . LEU A 1 208 ? -5.197 -11.162 22.145 1.00 57.88 208 LEU A CA 1
ATOM 1654 C C . LEU A 1 208 ? -3.916 -10.650 22.783 1.00 57.88 208 LEU A C 1
ATOM 1656 O O . LEU A 1 208 ? -3.087 -10.035 22.114 1.00 57.88 208 LEU A O 1
ATOM 1660 N N . THR A 1 209 ? -3.760 -10.902 24.079 1.00 66.88 209 THR A N 1
ATOM 1661 C CA . THR A 1 209 ? -2.432 -10.833 24.687 1.00 66.88 209 THR A CA 1
ATOM 1662 C C . THR A 1 209 ? -1.537 -11.868 24.003 1.00 66.88 209 THR A C 1
ATOM 1664 O O . THR A 1 209 ? -2.035 -12.864 23.467 1.00 66.88 209 THR A O 1
ATOM 1667 N N . LEU A 1 210 ? -0.215 -11.675 24.039 1.00 65.44 210 LEU A N 1
ATOM 1668 C CA . LEU A 1 210 ? 0.727 -12.694 23.554 1.00 65.44 210 LEU A CA 1
ATOM 1669 C C . LEU A 1 210 ? 0.406 -14.074 24.150 1.00 65.44 210 LEU A C 1
ATOM 1671 O O . LEU A 1 210 ? 0.422 -15.074 23.444 1.00 65.44 210 LEU A O 1
ATOM 1675 N N . GLU A 1 211 ? 0.006 -14.114 25.421 1.00 66.56 211 GLU A N 1
ATOM 1676 C CA . GLU A 1 211 ? -0.430 -15.330 26.104 1.00 66.56 211 GLU A CA 1
ATOM 1677 C C . GLU A 1 211 ? -1.649 -15.995 25.436 1.00 66.56 211 GLU A C 1
ATOM 1679 O O . GLU A 1 211 ? -1.652 -17.203 25.208 1.00 66.56 211 GLU A O 1
ATOM 1684 N N . GLN A 1 212 ? -2.691 -15.231 25.100 1.00 67.31 212 GLN A N 1
ATOM 1685 C CA . GLN A 1 212 ? -3.879 -15.773 24.432 1.00 67.31 212 GLN A CA 1
ATOM 1686 C C . GLN A 1 212 ? -3.581 -16.196 22.988 1.00 67.31 212 GLN A C 1
ATOM 1688 O O . GLN A 1 212 ? -4.130 -17.186 22.505 1.00 67.31 212 GLN A O 1
ATOM 1693 N N . MET A 1 213 ? -2.678 -15.482 22.316 1.00 65.31 213 MET A N 1
ATOM 1694 C CA . MET A 1 213 ? -2.217 -15.815 20.974 1.00 65.31 213 MET A CA 1
ATOM 1695 C C . MET A 1 213 ? -1.461 -17.148 20.976 1.00 65.31 213 MET A C 1
ATOM 1697 O O . MET A 1 213 ? -1.856 -18.051 20.241 1.00 65.31 213 MET A O 1
ATOM 1701 N N . LEU A 1 214 ? -0.486 -17.317 21.877 1.00 66.62 214 LEU A N 1
ATOM 1702 C CA . LEU A 1 214 ? 0.256 -18.567 22.100 1.00 66.62 214 LEU A CA 1
ATOM 1703 C C . LEU A 1 214 ? -0.668 -19.752 22.411 1.00 66.62 214 LEU A C 1
ATOM 1705 O O . LEU A 1 214 ? -0.442 -20.847 21.908 1.00 66.62 214 LEU A O 1
ATOM 1709 N N . LYS A 1 215 ? -1.761 -19.533 23.154 1.00 67.69 215 LYS A N 1
ATOM 1710 C CA . LYS A 1 215 ? -2.771 -20.572 23.444 1.00 67.69 215 LYS A CA 1
ATOM 1711 C C . LYS A 1 215 ? -3.635 -20.961 22.236 1.00 67.69 215 LYS A C 1
ATOM 1713 O O . LYS A 1 215 ? -4.161 -22.067 22.201 1.00 67.69 215 LYS A O 1
ATOM 1718 N N . SER A 1 216 ? -3.799 -20.069 21.258 1.00 62.41 216 SER A N 1
ATOM 1719 C CA . SER A 1 216 ? -4.575 -20.312 20.025 1.00 62.41 216 SER A CA 1
ATOM 1720 C C . SER A 1 216 ? -3.752 -20.946 18.890 1.00 62.41 216 SER A C 1
ATOM 1722 O O . SER A 1 216 ? -4.264 -21.224 17.795 1.00 62.41 216 SER A O 1
ATOM 1724 N N . ILE A 1 217 ? -2.456 -21.156 19.128 1.00 60.72 217 ILE A N 1
ATOM 1725 C CA . ILE A 1 217 ? -1.534 -21.774 18.182 1.00 60.72 217 ILE A CA 1
ATOM 1726 C C . ILE A 1 217 ? -1.471 -23.278 18.465 1.00 60.72 217 ILE A C 1
ATOM 1728 O O . ILE A 1 217 ? -1.130 -23.662 19.582 1.00 60.72 217 ILE A O 1
ATOM 1732 N N . PRO A 1 218 ? -1.818 -24.149 17.493 1.00 56.66 218 PRO A N 1
ATOM 1733 C CA . PRO A 1 218 ? -1.591 -25.583 17.624 1.00 56.66 218 PRO A CA 1
ATOM 1734 C C . PRO A 1 218 ? -0.114 -25.831 17.958 1.00 56.66 218 PRO A C 1
ATOM 1736 O O . PRO A 1 218 ? 0.758 -25.300 17.267 1.00 56.66 218 PRO A O 1
ATOM 1739 N N . GLN A 1 219 ? 0.163 -26.616 19.008 1.00 55.66 219 GLN A N 1
ATOM 1740 C CA . GLN A 1 219 ? 1.517 -26.841 19.550 1.00 55.66 219 GLN A CA 1
ATOM 1741 C C . GLN A 1 219 ? 2.537 -27.345 18.513 1.00 55.66 219 GLN A C 1
ATOM 1743 O O . GLN A 1 219 ? 3.739 -27.214 18.713 1.00 55.66 219 GLN A O 1
ATOM 1748 N N . GLU A 1 220 ? 2.063 -27.872 17.389 1.00 53.66 220 GLU A N 1
ATOM 1749 C CA . GLU A 1 220 ? 2.859 -28.440 16.302 1.00 53.66 220 GLU A CA 1
ATOM 1750 C C . GLU A 1 220 ? 3.655 -27.387 15.498 1.00 53.66 220 GLU A C 1
ATOM 1752 O O . GLU A 1 220 ? 4.621 -27.742 14.833 1.00 53.66 220 GLU A O 1
ATOM 1757 N N . ASN A 1 221 ? 3.321 -26.092 15.615 1.00 52.62 221 ASN A N 1
ATOM 1758 C CA . ASN A 1 221 ? 3.998 -24.982 14.918 1.00 52.62 221 ASN A CA 1
ATOM 1759 C C . ASN A 1 221 ? 4.659 -23.963 15.874 1.00 52.62 221 ASN A C 1
ATOM 1761 O O . ASN A 1 221 ? 4.885 -22.815 15.496 1.00 52.62 221 ASN A O 1
ATOM 1765 N N . ALA A 1 222 ? 4.934 -24.344 17.125 1.00 45.91 222 ALA A N 1
ATOM 1766 C CA . ALA A 1 222 ? 5.287 -23.418 18.210 1.00 45.91 222 ALA A CA 1
ATOM 1767 C C . ALA A 1 222 ? 6.712 -22.825 18.167 1.00 45.91 222 ALA A C 1
ATOM 1769 O O . ALA A 1 222 ? 7.097 -22.108 19.091 1.00 45.91 222 ALA A O 1
ATOM 1770 N N . LEU A 1 223 ? 7.496 -23.087 17.120 1.00 49.53 223 LEU A N 1
ATOM 1771 C CA . LEU A 1 223 ? 8.760 -22.388 16.919 1.00 49.53 223 LEU A CA 1
ATOM 1772 C C . LEU A 1 223 ? 8.538 -21.267 15.901 1.00 49.53 223 LEU A C 1
ATOM 1774 O O . LEU A 1 223 ? 8.243 -21.577 14.742 1.00 49.53 223 LEU A O 1
ATOM 1778 N N . PRO A 1 224 ? 8.666 -19.983 16.296 1.00 50.69 224 PRO A N 1
ATOM 1779 C CA . PRO A 1 224 ? 8.682 -18.898 15.331 1.00 50.69 224 PRO A CA 1
ATOM 1780 C C . PRO A 1 224 ? 9.782 -19.202 14.319 1.00 50.69 224 PRO A C 1
ATOM 1782 O O . PRO A 1 224 ? 10.958 -19.303 14.672 1.00 50.69 224 PRO A O 1
ATOM 1785 N N . GLN A 1 225 ? 9.396 -19.412 13.060 1.00 50.19 225 GLN A N 1
ATOM 1786 C CA . GLN A 1 225 ? 10.374 -19.478 11.985 1.00 50.19 225 GLN A CA 1
ATOM 1787 C C . GLN A 1 225 ? 11.095 -18.133 11.998 1.00 50.19 225 GLN A C 1
ATOM 1789 O O . GLN A 1 225 ? 10.428 -17.090 12.003 1.00 50.19 225 GLN A O 1
ATOM 1794 N N . GLY A 1 226 ? 12.424 -18.186 12.129 1.00 46.41 226 GLY A N 1
ATOM 1795 C CA . GLY A 1 226 ? 13.270 -17.017 12.336 1.00 46.41 226 GLY A CA 1
ATOM 1796 C C . GLY A 1 226 ? 12.872 -15.907 11.376 1.00 46.41 226 GLY A C 1
ATOM 1797 O O . GLY A 1 226 ? 12.899 -16.091 10.161 1.00 46.41 226 GLY A O 1
ATOM 1798 N N . ILE A 1 227 ? 12.424 -14.784 11.931 1.00 49.41 227 ILE A N 1
ATOM 1799 C CA . ILE A 1 227 ? 12.244 -13.578 11.139 1.00 49.41 227 ILE A CA 1
ATOM 1800 C C . ILE A 1 227 ? 13.653 -13.054 10.913 1.00 49.41 227 ILE A C 1
ATOM 1802 O O . ILE A 1 227 ? 14.349 -12.758 11.884 1.00 49.41 227 ILE A O 1
ATOM 1806 N N . ASP A 1 228 ? 14.060 -12.948 9.655 1.00 48.53 228 ASP A N 1
ATOM 1807 C CA . ASP A 1 228 ? 15.229 -12.159 9.285 1.00 48.53 228 ASP A CA 1
ATOM 1808 C C . ASP A 1 228 ? 14.845 -10.681 9.451 1.00 48.53 228 ASP A C 1
ATOM 1810 O O . ASP A 1 228 ? 14.345 -10.025 8.537 1.00 48.53 228 ASP A O 1
ATOM 1814 N N . LEU A 1 229 ? 14.873 -10.219 10.703 1.00 49.41 229 LEU A N 1
ATOM 1815 C CA . LEU A 1 229 ? 14.796 -8.805 11.025 1.00 49.41 229 LEU A CA 1
ATOM 1816 C C . LEU A 1 229 ? 16.185 -8.259 10.729 1.00 49.41 229 LEU A C 1
ATOM 1818 O O . LEU A 1 229 ? 17.130 -8.614 11.435 1.00 49.41 229 LEU A O 1
ATOM 1822 N N . ASP A 1 230 ? 16.314 -7.423 9.701 1.00 52.19 230 ASP A N 1
ATOM 1823 C CA . ASP A 1 230 ? 17.568 -6.719 9.461 1.00 52.19 230 ASP A CA 1
ATOM 1824 C C . ASP A 1 230 ? 17.794 -5.707 10.590 1.00 52.19 230 ASP A C 1
ATOM 1826 O O . ASP A 1 230 ? 17.336 -4.568 10.555 1.00 52.19 230 ASP A O 1
ATOM 1830 N N . MET A 1 231 ? 18.475 -6.162 11.640 1.00 54.22 231 MET A N 1
ATOM 1831 C CA . MET A 1 231 ? 18.837 -5.351 12.798 1.00 54.22 231 MET A CA 1
ATOM 1832 C C . MET A 1 231 ? 19.900 -4.293 12.465 1.00 54.22 231 MET A C 1
ATOM 1834 O O . MET A 1 231 ? 20.214 -3.478 13.332 1.00 54.22 231 MET A O 1
ATOM 1838 N N . ASN A 1 232 ? 20.467 -4.308 11.250 1.00 56.66 232 ASN A N 1
ATOM 1839 C CA . ASN A 1 232 ? 21.447 -3.320 10.802 1.00 56.66 232 ASN A CA 1
ATOM 1840 C C . ASN A 1 232 ? 20.789 -2.098 10.146 1.00 56.66 232 ASN A C 1
ATOM 1842 O O . ASN A 1 232 ? 21.448 -1.066 10.011 1.00 56.66 232 ASN A O 1
ATOM 1846 N N . GLU A 1 233 ? 19.509 -2.175 9.758 1.00 50.69 233 GLU A N 1
ATOM 1847 C CA . GLU A 1 233 ? 18.772 -1.018 9.250 1.00 50.69 233 GLU A CA 1
ATOM 1848 C C . GLU A 1 233 ? 18.321 -0.147 10.433 1.00 50.69 233 GLU A C 1
ATOM 1850 O O . GLU A 1 233 ? 17.391 -0.469 11.178 1.00 50.69 233 GLU A O 1
ATOM 1855 N N . ALA A 1 234 ? 19.041 0.957 10.649 1.00 55.88 234 ALA A N 1
ATOM 1856 C CA . ALA A 1 234 ? 18.741 1.912 11.707 1.00 55.88 234 ALA A CA 1
ATOM 1857 C C . ALA A 1 234 ? 17.322 2.486 11.513 1.00 55.88 234 ALA A C 1
ATOM 1859 O O . ALA A 1 234 ? 17.035 3.029 10.447 1.00 55.88 234 ALA A O 1
ATOM 1860 N N . PRO A 1 235 ? 16.428 2.421 12.519 1.00 54.75 235 PRO A N 1
ATOM 1861 C CA . PRO A 1 235 ? 15.098 3.001 12.387 1.00 54.75 235 PRO A CA 1
ATOM 1862 C C . PRO A 1 235 ? 15.190 4.512 12.148 1.00 54.75 235 PRO A C 1
ATOM 1864 O O . PRO A 1 235 ? 15.738 5.227 12.990 1.00 54.75 235 PRO A O 1
ATOM 1867 N N . ASP A 1 236 ? 14.595 4.999 11.054 1.00 53.53 236 ASP A N 1
ATOM 1868 C CA . ASP A 1 236 ? 14.588 6.424 10.664 1.00 53.53 236 ASP A CA 1
ATOM 1869 C C . ASP A 1 236 ? 14.113 7.376 11.787 1.00 53.53 236 ASP A C 1
ATOM 1871 O O . ASP A 1 236 ? 14.472 8.551 11.819 1.00 53.53 236 ASP A O 1
ATOM 1875 N N . ASP A 1 237 ? 13.289 6.873 12.713 1.00 56.38 237 ASP A N 1
ATOM 1876 C CA . ASP A 1 237 ? 12.757 7.613 13.869 1.00 56.38 237 ASP A CA 1
ATOM 1877 C C . ASP A 1 237 ? 13.778 7.751 15.018 1.00 56.38 237 ASP A C 1
ATOM 1879 O O . ASP A 1 237 ? 13.787 8.742 15.745 1.00 56.38 237 ASP A O 1
ATOM 1883 N N . LEU A 1 238 ? 14.675 6.770 15.182 1.00 53.59 238 LEU A N 1
ATOM 1884 C CA . LEU A 1 238 ? 15.736 6.809 16.198 1.00 53.59 238 LEU A CA 1
ATOM 1885 C C . LEU A 1 238 ? 16.939 7.629 15.731 1.00 53.59 238 LEU A C 1
ATOM 1887 O O . LEU A 1 238 ? 17.616 8.252 16.551 1.00 53.59 238 LEU A O 1
ATOM 1891 N N . PHE A 1 239 ? 17.186 7.643 14.421 1.00 50.34 239 PHE A N 1
ATOM 1892 C CA . PHE A 1 239 ? 18.298 8.354 13.806 1.00 50.34 239 PHE A CA 1
ATOM 1893 C C . PHE A 1 239 ? 17.779 9.256 12.685 1.00 50.34 239 PHE A C 1
ATOM 1895 O O . PHE A 1 239 ? 17.751 8.848 11.524 1.00 50.34 239 PHE A O 1
ATOM 1902 N N . PRO A 1 240 ? 17.391 10.504 13.009 1.00 50.88 240 PRO A N 1
ATOM 1903 C CA . PRO A 1 240 ? 17.068 11.493 11.995 1.00 50.88 240 PRO A CA 1
ATOM 1904 C C . PRO A 1 240 ? 18.218 11.589 10.978 1.00 50.88 240 PRO A C 1
ATOM 1906 O O . PRO A 1 240 ? 19.381 11.536 11.391 1.00 50.88 240 PRO A O 1
ATOM 1909 N N . PRO A 1 241 ? 17.944 11.800 9.678 1.00 52.16 241 PRO A N 1
ATOM 1910 C CA . PRO A 1 241 ? 18.985 11.871 8.645 1.00 52.16 241 PRO A CA 1
ATOM 1911 C C . PRO A 1 241 ? 20.091 12.887 8.953 1.00 52.16 241 PRO A C 1
ATOM 1913 O O . PRO A 1 241 ? 21.238 12.705 8.554 1.00 52.16 241 PRO A O 1
ATOM 1916 N N . ASP A 1 242 ? 19.746 13.929 9.711 1.00 53.50 242 ASP A N 1
ATOM 1917 C CA . ASP A 1 242 ? 20.654 14.985 10.153 1.00 53.50 242 ASP A CA 1
ATOM 1918 C C . ASP A 1 242 ? 21.746 14.464 11.114 1.00 53.50 242 ASP A C 1
ATOM 1920 O O . ASP A 1 242 ? 22.833 15.020 11.156 1.00 53.50 242 ASP A O 1
ATOM 1924 N N . VAL A 1 243 ? 21.490 13.381 11.861 1.00 48.47 243 VAL A N 1
ATOM 1925 C CA . VAL A 1 243 ? 22.450 12.756 12.797 1.00 48.47 243 VAL A CA 1
ATOM 1926 C C . VAL A 1 243 ? 23.368 11.763 12.077 1.00 48.47 243 VAL A C 1
ATOM 1928 O O . VAL A 1 243 ? 24.548 11.657 12.404 1.00 48.47 243 VAL A O 1
ATOM 1931 N N . LEU A 1 244 ? 22.853 11.060 11.063 1.00 48.41 244 LEU A N 1
ATOM 1932 C CA . LEU A 1 244 ? 23.641 10.137 10.234 1.00 48.41 244 LEU A CA 1
ATOM 1933 C C . LEU A 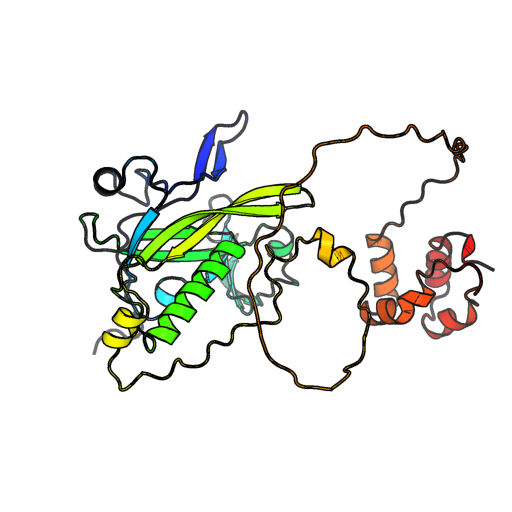1 244 ? 24.608 10.872 9.293 1.00 48.41 244 LEU A C 1
ATOM 1935 O O . LEU A 1 244 ? 25.615 10.301 8.880 1.00 48.41 244 LEU A O 1
ATOM 1939 N N . ALA A 1 245 ? 24.334 12.143 8.986 1.00 43.66 245 ALA A N 1
ATOM 1940 C CA . ALA A 1 245 ? 25.220 12.994 8.196 1.00 43.66 245 ALA A CA 1
ATOM 1941 C C . ALA A 1 245 ? 26.526 13.380 8.929 1.00 43.66 245 ALA A C 1
ATOM 1943 O O . ALA A 1 245 ? 27.510 13.696 8.263 1.00 43.66 245 ALA A O 1
ATOM 1944 N N . ASP A 1 246 ? 26.558 13.295 10.266 1.00 40.88 246 ASP A N 1
ATOM 1945 C CA . ASP A 1 246 ? 27.660 13.792 11.109 1.00 40.88 246 ASP A CA 1
ATOM 1946 C C . ASP A 1 246 ? 28.461 12.679 11.834 1.00 40.88 246 ASP A C 1
ATOM 1948 O O . ASP A 1 246 ? 29.302 12.947 12.699 1.00 40.88 246 ASP A O 1
ATOM 1952 N N . GLY A 1 247 ? 28.244 11.408 11.490 1.00 35.22 247 GLY A N 1
ATOM 1953 C CA . GLY A 1 247 ? 28.833 10.263 12.191 1.00 35.22 247 GLY A CA 1
ATOM 1954 C C . GLY A 1 247 ? 30.310 9.997 11.878 1.00 35.22 247 GLY A C 1
ATOM 1955 O O . GLY A 1 247 ? 30.628 9.108 11.092 1.00 35.22 247 GLY A O 1
ATOM 1956 N N . LYS A 1 248 ? 31.230 10.688 12.567 1.00 33.16 248 LYS A N 1
ATOM 1957 C CA . LYS A 1 248 ? 32.568 10.143 12.867 1.00 33.16 248 LYS A CA 1
ATOM 1958 C C . LYS A 1 248 ? 32.386 8.800 13.579 1.00 33.16 248 LYS A C 1
ATOM 1960 O O . LYS A 1 248 ? 31.981 8.770 14.740 1.00 33.16 248 LYS A O 1
ATOM 1965 N N . VAL A 1 249 ? 32.721 7.706 12.901 1.00 29.08 249 VAL A N 1
ATOM 1966 C CA . VAL A 1 249 ? 32.945 6.413 13.550 1.00 29.08 249 VAL A CA 1
ATOM 1967 C C . VAL A 1 249 ? 34.193 6.575 14.415 1.00 29.08 249 VAL A C 1
ATOM 1969 O O . VAL A 1 249 ? 35.303 6.724 13.911 1.00 29.08 249 VAL A O 1
ATOM 1972 N N . ILE A 1 250 ? 34.000 6.662 15.727 1.00 34.16 250 ILE A N 1
ATOM 1973 C CA . ILE A 1 250 ? 35.071 6.442 16.695 1.00 34.16 250 ILE A CA 1
ATOM 1974 C C . ILE A 1 250 ? 35.146 4.934 16.903 1.00 34.16 250 ILE A C 1
ATOM 1976 O O . ILE A 1 250 ? 34.336 4.366 17.632 1.00 34.16 250 ILE A O 1
ATOM 1980 N N . ASP A 1 251 ? 36.099 4.298 16.226 1.00 30.38 251 ASP A N 1
ATOM 1981 C CA . ASP A 1 251 ? 36.524 2.942 16.554 1.00 30.38 251 ASP A CA 1
ATOM 1982 C C . ASP A 1 251 ? 37.057 2.950 17.993 1.00 30.38 251 ASP A C 1
ATOM 1984 O O . ASP A 1 251 ? 38.023 3.646 18.314 1.00 30.38 251 ASP A O 1
ATOM 1988 N N . GLY A 1 252 ? 36.378 2.227 18.881 1.00 30.78 252 GLY A N 1
ATOM 1989 C CA . GLY A 1 252 ? 36.708 2.147 20.299 1.00 30.78 252 GLY A CA 1
ATOM 1990 C C . GLY A 1 252 ? 36.620 0.708 20.779 1.00 30.78 252 GLY A C 1
ATOM 1991 O O . GLY A 1 252 ? 35.545 0.120 20.811 1.00 30.78 252 GLY A O 1
ATOM 1992 N N . GLU A 1 253 ? 37.785 0.166 21.108 1.00 24.70 253 GLU A N 1
ATOM 1993 C CA . GLU A 1 253 ? 38.095 -1.210 21.474 1.00 24.70 253 GLU A CA 1
ATOM 1994 C C . GLU A 1 253 ? 37.178 -1.861 22.521 1.00 24.70 253 GLU A C 1
ATOM 1996 O O . GLU A 1 253 ? 36.721 -1.257 23.492 1.00 24.70 253 GLU A O 1
ATOM 2001 N N . VAL A 1 254 ? 37.015 -3.173 22.346 1.00 29.03 254 VAL A N 1
ATOM 2002 C CA . VAL A 1 254 ? 36.478 -4.109 23.332 1.00 29.03 254 VAL A CA 1
ATOM 2003 C C . VAL A 1 254 ? 37.393 -4.132 24.558 1.00 29.03 254 VAL A C 1
ATOM 2005 O O . VAL A 1 254 ? 38.539 -4.569 24.465 1.00 29.03 254 VAL A O 1
ATOM 2008 N N . VAL A 1 255 ? 36.871 -3.758 25.727 1.00 28.88 255 VAL A N 1
ATOM 2009 C CA . VAL A 1 255 ? 37.490 -4.090 27.018 1.00 28.88 255 VAL A CA 1
ATOM 2010 C C . VAL A 1 255 ? 36.530 -4.976 27.807 1.00 28.88 255 VAL A C 1
ATOM 2012 O O . VAL A 1 255 ? 35.431 -4.569 28.172 1.00 28.88 255 VAL A O 1
ATOM 2015 N N . ASN A 1 256 ? 36.962 -6.217 28.028 1.00 26.50 256 ASN A N 1
ATOM 2016 C CA . ASN A 1 256 ? 36.312 -7.210 28.881 1.00 26.50 256 ASN A CA 1
ATOM 2017 C C . ASN A 1 256 ? 36.578 -6.946 30.377 1.00 26.50 256 ASN A C 1
ATOM 2019 O O . ASN A 1 256 ? 37.688 -6.568 30.748 1.00 26.50 256 ASN A O 1
ATOM 2023 N N . GLY A 1 257 ? 35.601 -7.315 31.217 1.00 27.28 257 GLY A N 1
ATOM 2024 C CA . GLY A 1 257 ? 35.709 -7.499 32.678 1.00 27.28 257 GLY A CA 1
ATOM 2025 C C . GLY A 1 257 ? 34.953 -6.428 33.477 1.00 27.28 257 GLY A C 1
ATOM 2026 O O . GLY A 1 257 ? 35.018 -5.259 33.136 1.00 27.28 257 GLY A O 1
ATOM 2027 N N . SER A 1 258 ? 34.215 -6.700 34.554 1.00 27.95 258 SER A N 1
ATOM 2028 C CA . SER A 1 258 ? 33.919 -7.914 35.323 1.00 27.95 258 SER A CA 1
ATOM 2029 C C . SER A 1 258 ? 32.748 -7.609 36.284 1.00 27.95 258 SER A C 1
ATOM 2031 O O . SER A 1 258 ? 32.379 -6.456 36.479 1.00 27.95 258 SER A O 1
ATOM 2033 N N . GLU A 1 259 ? 32.191 -8.668 36.865 1.00 27.50 259 GLU A N 1
ATOM 2034 C CA . GLU A 1 259 ? 31.000 -8.800 37.719 1.00 27.50 259 GLU A CA 1
ATOM 2035 C C . GLU A 1 259 ? 30.842 -7.833 38.916 1.00 27.50 259 GLU A C 1
ATOM 2037 O O . GLU A 1 259 ? 31.816 -7.388 39.520 1.00 27.50 259 GLU A O 1
ATOM 2042 N N . GLY A 1 260 ? 29.584 -7.640 39.348 1.00 26.28 260 GLY A N 1
ATOM 2043 C CA . GLY A 1 260 ? 29.230 -7.166 40.694 1.00 26.28 260 GLY A CA 1
ATOM 2044 C C . GLY A 1 260 ? 27.800 -6.618 40.795 1.00 26.28 260 GLY A C 1
ATOM 2045 O O . GLY A 1 260 ? 27.527 -5.531 40.303 1.00 26.28 260 GLY A O 1
ATOM 2046 N N . GLY A 1 261 ? 26.882 -7.378 41.408 1.00 24.94 261 GLY A N 1
ATOM 2047 C CA . GLY A 1 261 ? 25.463 -7.022 41.595 1.00 24.94 261 GLY A CA 1
ATOM 2048 C C . GLY A 1 261 ? 25.173 -5.983 42.704 1.00 24.94 261 GLY A C 1
ATOM 2049 O O . GLY A 1 261 ? 26.003 -5.129 42.993 1.00 24.94 261 GLY A O 1
ATOM 2050 N N . PRO A 1 262 ? 23.988 -6.037 43.341 1.00 35.72 262 PRO A N 1
ATOM 2051 C CA . PRO A 1 262 ? 22.851 -5.157 43.049 1.00 35.72 262 PRO A CA 1
ATOM 2052 C C . PRO A 1 262 ? 22.542 -4.175 44.196 1.00 35.72 262 PRO A C 1
ATOM 2054 O O . PRO A 1 262 ? 22.873 -4.481 45.335 1.00 35.72 262 PRO A O 1
ATOM 2057 N N . ALA A 1 263 ? 21.830 -3.067 43.924 1.00 25.45 263 ALA A N 1
ATOM 2058 C CA . ALA A 1 263 ? 20.736 -2.539 44.768 1.00 25.45 263 ALA A CA 1
ATOM 2059 C C . ALA A 1 263 ? 20.283 -1.105 44.405 1.00 25.45 263 ALA A C 1
ATOM 2061 O O . ALA A 1 263 ? 21.082 -0.231 44.091 1.00 25.45 263 ALA A O 1
ATOM 2062 N N . GLU A 1 264 ? 18.978 -0.907 44.612 1.00 26.11 264 GLU A N 1
ATOM 2063 C CA . GLU A 1 264 ? 18.291 0.314 45.063 1.00 26.11 264 GLU A CA 1
ATOM 2064 C C . GLU A 1 264 ? 17.971 1.456 44.082 1.00 26.11 264 GLU A C 1
ATOM 2066 O O . GLU A 1 264 ? 18.740 2.375 43.808 1.00 26.11 264 GLU A O 1
ATOM 2071 N N . THR A 1 265 ? 16.690 1.452 43.703 1.00 29.42 265 THR A N 1
ATOM 2072 C CA . THR A 1 265 ? 15.847 2.610 43.390 1.00 29.42 265 THR A CA 1
ATOM 2073 C C . THR A 1 265 ? 16.017 3.753 44.393 1.00 29.42 265 THR A C 1
ATOM 2075 O O . THR A 1 265 ? 15.669 3.614 45.566 1.00 29.42 265 THR A O 1
ATOM 2078 N N . LYS A 1 266 ? 16.433 4.921 43.897 1.00 29.62 266 LYS A N 1
ATOM 2079 C CA . LYS A 1 266 ? 16.185 6.223 44.528 1.00 29.62 266 LYS A CA 1
ATOM 2080 C C . LYS A 1 266 ? 15.580 7.168 43.494 1.00 29.62 266 LYS A C 1
ATOM 2082 O O . LYS A 1 266 ? 16.131 7.342 42.410 1.00 29.62 266 LYS A O 1
ATOM 2087 N N . GLU A 1 267 ? 14.424 7.731 43.833 1.00 27.89 267 GLU A N 1
ATOM 2088 C CA . GLU A 1 267 ? 13.749 8.774 43.060 1.00 27.89 267 GLU A CA 1
ATOM 2089 C C . GLU A 1 267 ? 14.662 10.000 42.872 1.00 27.89 267 GLU A C 1
ATOM 2091 O O . GLU A 1 267 ? 15.405 10.362 43.792 1.00 27.89 267 GLU A O 1
ATOM 2096 N N . PRO A 1 268 ? 14.616 10.670 41.707 1.00 35.28 268 PRO A N 1
ATOM 2097 C CA . PRO A 1 268 ? 15.394 11.879 41.483 1.00 35.28 268 PRO A CA 1
ATOM 2098 C C . PRO A 1 268 ? 14.783 13.092 42.220 1.00 35.28 268 PRO A C 1
ATOM 2100 O O . PRO A 1 268 ? 13.563 13.273 42.201 1.00 35.28 268 PRO A O 1
ATOM 2103 N N . PRO A 1 269 ? 15.610 13.965 42.831 1.00 35.56 269 PRO A N 1
ATOM 2104 C CA . PRO A 1 269 ? 15.145 15.191 43.476 1.00 35.56 269 PRO A CA 1
ATOM 2105 C C . PRO A 1 269 ? 14.724 16.264 42.446 1.00 35.56 269 PRO A C 1
ATOM 2107 O O . PRO A 1 269 ? 15.114 16.201 41.275 1.00 35.56 269 PRO A O 1
ATOM 2110 N N . PRO A 1 270 ? 13.920 17.264 42.859 1.00 31.31 270 PRO A N 1
ATOM 2111 C CA . PRO A 1 270 ? 13.249 18.189 41.950 1.00 31.31 270 PRO A CA 1
ATOM 2112 C C . PRO A 1 270 ? 14.199 19.253 41.376 1.00 31.31 270 PRO A C 1
ATOM 2114 O O . PRO A 1 270 ? 15.136 19.707 42.032 1.00 31.31 270 PRO A O 1
ATOM 2117 N N . LYS A 1 271 ? 13.921 19.679 40.136 1.00 32.72 271 LYS A N 1
ATOM 2118 C CA . LYS A 1 271 ? 14.686 20.695 39.393 1.00 32.72 271 LYS A CA 1
ATOM 2119 C C . LYS A 1 271 ? 14.605 22.083 40.061 1.00 32.72 271 LYS A C 1
ATOM 2121 O O . LYS A 1 271 ? 13.490 22.551 40.301 1.00 32.72 271 LYS A O 1
ATOM 2126 N N . PRO A 1 272 ? 15.728 22.798 40.259 1.00 30.36 272 PRO A N 1
ATOM 2127 C CA . PRO A 1 272 ? 15.711 24.231 40.546 1.00 30.36 272 PRO A CA 1
ATOM 2128 C C . PRO A 1 272 ? 15.381 25.053 39.289 1.00 30.36 272 PRO A C 1
ATOM 2130 O O . PRO A 1 272 ? 15.774 24.694 38.179 1.00 30.36 272 PRO A O 1
ATOM 2133 N N . GLY A 1 273 ? 14.641 26.148 39.483 1.00 31.45 273 GLY A N 1
ATOM 2134 C CA . GLY A 1 273 ? 14.177 27.072 38.442 1.00 31.45 273 GLY A CA 1
ATOM 2135 C C . GLY A 1 273 ? 15.273 27.928 37.778 1.00 31.45 273 GLY A C 1
ATOM 2136 O O . GLY A 1 273 ? 16.451 27.818 38.116 1.00 31.45 273 GLY A O 1
ATOM 2137 N N . PRO A 1 274 ? 14.888 28.781 36.810 1.00 28.64 274 PRO A N 1
ATOM 2138 C CA . PRO A 1 274 ? 15.806 29.369 35.841 1.00 28.64 274 PRO A CA 1
ATOM 2139 C C . PRO A 1 274 ? 16.602 30.544 36.422 1.00 28.64 274 PRO A C 1
ATOM 2141 O O . PRO A 1 274 ? 16.027 31.466 36.998 1.00 28.64 274 PRO A O 1
ATOM 2144 N N . GLN A 1 275 ? 17.922 30.534 36.210 1.00 29.31 275 GLN A N 1
ATOM 2145 C CA . GLN A 1 275 ? 18.793 31.697 36.402 1.00 29.31 275 GLN A CA 1
ATOM 2146 C C . GLN A 1 275 ? 19.073 32.392 35.051 1.00 29.31 275 GLN A C 1
ATOM 2148 O O . GLN A 1 275 ? 19.187 31.707 34.032 1.00 29.31 275 GLN A O 1
ATOM 2153 N N . PRO A 1 276 ? 19.148 33.737 35.022 1.00 29.11 276 PRO A N 1
ATOM 2154 C CA . PRO A 1 276 ? 19.286 34.529 33.799 1.00 29.11 276 PRO A CA 1
ATOM 2155 C C . PRO A 1 276 ? 20.708 34.502 33.210 1.00 29.11 276 PRO A C 1
ATOM 2157 O O . PRO A 1 276 ? 21.697 34.360 33.926 1.00 29.11 276 PRO A O 1
ATOM 2160 N N . ALA A 1 277 ? 20.781 34.646 31.884 1.00 27.44 277 ALA A N 1
ATOM 2161 C CA . ALA A 1 277 ? 21.993 34.546 31.072 1.00 27.44 277 ALA A CA 1
ATOM 2162 C C . ALA A 1 277 ? 22.996 35.699 31.309 1.00 27.44 277 ALA A C 1
ATOM 2164 O O . ALA A 1 277 ? 22.564 36.846 31.443 1.00 27.44 277 ALA A O 1
ATOM 2165 N N . PRO A 1 278 ? 24.319 35.441 31.267 1.00 27.95 278 PRO A N 1
ATOM 2166 C CA . PRO A 1 278 ? 25.325 36.489 31.137 1.00 27.95 278 PRO A CA 1
ATOM 2167 C C . PRO A 1 278 ? 25.537 36.888 29.669 1.00 27.95 278 PRO A C 1
ATOM 2169 O O . PRO A 1 278 ? 25.650 36.039 28.783 1.00 27.95 278 PRO A O 1
ATOM 2172 N N . GLU A 1 279 ? 25.635 38.195 29.439 1.00 28.95 279 GLU A N 1
ATOM 2173 C CA . GLU A 1 279 ? 26.040 38.821 28.180 1.00 28.95 279 GLU A CA 1
ATOM 2174 C C . GLU A 1 279 ? 27.477 38.427 27.803 1.00 28.95 279 GLU A C 1
ATOM 2176 O O . GLU A 1 279 ? 28.401 38.547 28.610 1.00 28.95 279 GLU A O 1
ATOM 2181 N N . ALA A 1 280 ? 27.674 37.990 26.555 1.00 29.14 280 ALA A N 1
ATOM 2182 C CA . ALA A 1 280 ? 28.986 37.711 25.984 1.00 29.14 280 ALA A CA 1
ATOM 2183 C C . ALA A 1 280 ? 29.207 38.514 24.696 1.00 29.14 280 ALA A C 1
ATOM 2185 O O . ALA A 1 280 ? 28.330 38.666 23.848 1.00 29.14 280 ALA A O 1
ATOM 2186 N N . GLN A 1 281 ? 30.415 39.056 24.636 1.00 26.95 281 GLN A N 1
ATOM 2187 C CA . GLN A 1 281 ? 30.903 40.168 23.837 1.00 26.95 281 GLN A CA 1
ATOM 2188 C C . GLN A 1 281 ? 31.085 39.841 22.347 1.00 26.95 281 GLN A C 1
ATOM 2190 O O . GLN A 1 281 ? 31.345 38.706 21.952 1.00 26.95 281 GLN A O 1
ATOM 2195 N N . ALA A 1 282 ? 30.988 40.891 21.529 1.00 28.83 282 ALA A N 1
ATOM 2196 C CA . ALA A 1 282 ? 31.186 40.876 20.086 1.00 28.83 282 ALA A CA 1
ATOM 2197 C C . ALA A 1 282 ? 32.621 40.471 19.689 1.00 28.83 282 ALA A C 1
ATOM 2199 O O . ALA A 1 282 ? 33.588 41.153 20.029 1.00 28.83 282 ALA A O 1
ATOM 2200 N N . GLY A 1 283 ? 32.738 39.385 18.918 1.00 26.09 283 GLY A N 1
ATOM 2201 C CA . GLY A 1 283 ? 33.929 39.035 18.134 1.00 26.09 283 GLY A CA 1
ATOM 2202 C C . GLY A 1 283 ? 33.954 39.763 16.776 1.00 26.09 283 GLY A C 1
ATOM 2203 O O . GLY A 1 283 ? 32.916 40.252 16.324 1.00 26.09 283 GLY A O 1
ATOM 2204 N N . PRO A 1 284 ? 35.123 39.881 16.121 1.00 24.95 284 PRO A N 1
ATOM 2205 C CA . PRO A 1 284 ? 35.371 40.908 15.117 1.00 24.95 284 PRO A CA 1
ATOM 2206 C C . PRO A 1 284 ? 34.658 40.642 13.788 1.00 24.95 284 PRO A C 1
ATOM 2208 O O . PRO A 1 284 ? 34.454 39.504 13.363 1.00 24.95 284 PRO A O 1
ATOM 2211 N N . ALA A 1 285 ? 34.321 41.741 13.112 1.00 26.14 285 ALA A N 1
ATOM 2212 C CA . ALA A 1 285 ? 33.731 41.772 11.784 1.00 26.14 285 ALA A CA 1
ATOM 2213 C C . ALA A 1 285 ? 34.562 40.961 10.774 1.00 26.14 285 ALA A C 1
ATOM 2215 O O . ALA A 1 285 ? 35.741 41.244 10.548 1.00 26.14 285 ALA A O 1
ATOM 2216 N N . ARG A 1 286 ? 33.928 39.982 10.116 1.00 23.58 286 ARG A N 1
ATOM 2217 C CA . ARG A 1 286 ? 34.482 39.377 8.902 1.00 23.58 286 ARG A CA 1
ATOM 2218 C C . ARG A 1 286 ? 34.520 40.443 7.814 1.00 23.58 286 ARG A C 1
ATOM 2220 O O . ARG A 1 286 ? 33.486 40.954 7.391 1.00 23.58 286 ARG A O 1
ATOM 2227 N N . GLN A 1 287 ? 35.733 40.773 7.389 1.00 25.47 287 GLN A N 1
ATOM 2228 C CA . GLN A 1 287 ? 35.979 41.579 6.207 1.00 25.47 287 GLN A CA 1
ATOM 2229 C C . GLN A 1 287 ? 35.373 40.883 4.985 1.00 25.47 287 GLN A C 1
ATOM 2231 O O . GLN A 1 287 ? 35.600 39.696 4.744 1.00 25.47 287 GLN A O 1
ATOM 2236 N N . ASN A 1 288 ? 34.601 41.650 4.221 1.00 29.09 288 ASN A N 1
ATOM 2237 C CA . ASN A 1 288 ? 34.141 41.290 2.890 1.00 29.09 288 ASN A CA 1
ATOM 2238 C C . ASN A 1 288 ? 35.353 41.149 1.959 1.00 29.09 288 ASN A C 1
ATOM 2240 O O . ASN A 1 288 ? 35.862 42.139 1.439 1.00 29.09 288 ASN A O 1
ATOM 2244 N N . GLY A 1 289 ? 35.797 39.912 1.748 1.00 25.05 289 GLY A N 1
ATOM 2245 C CA . GLY A 1 289 ? 36.658 39.524 0.637 1.00 25.05 289 GLY A CA 1
ATOM 2246 C C . GLY A 1 289 ? 35.792 39.033 -0.515 1.00 25.05 289 GLY A C 1
ATOM 2247 O O . GLY A 1 289 ? 35.381 37.879 -0.546 1.00 25.05 289 GLY A O 1
ATOM 2248 N N . ASN A 1 290 ? 35.471 39.936 -1.434 1.00 32.56 290 ASN A N 1
ATOM 2249 C CA . ASN A 1 290 ? 34.843 39.607 -2.703 1.00 32.56 290 ASN A CA 1
ATOM 2250 C C . ASN A 1 290 ? 35.930 39.071 -3.649 1.00 32.56 290 ASN A C 1
ATOM 2252 O O . ASN A 1 290 ? 36.716 39.855 -4.179 1.00 32.56 290 ASN A O 1
ATOM 2256 N N . SER A 1 291 ? 35.986 37.758 -3.867 1.00 30.19 291 SER A N 1
ATOM 2257 C CA . SER A 1 291 ? 36.694 37.171 -5.007 1.00 30.19 291 SER A CA 1
ATOM 2258 C C . SER A 1 291 ? 36.009 35.885 -5.481 1.00 30.19 291 SER A C 1
ATOM 2260 O O . SER A 1 291 ? 35.839 34.929 -4.736 1.00 30.19 291 SER A O 1
ATOM 2262 N N . GLY A 1 292 ? 35.616 35.889 -6.758 1.00 27.67 292 GLY A N 1
ATOM 2263 C CA . GLY A 1 292 ? 35.559 34.694 -7.603 1.00 27.67 292 GLY A CA 1
ATOM 2264 C C . GLY A 1 292 ? 34.572 33.604 -7.203 1.00 27.67 292 GLY A C 1
ATOM 2265 O O . GLY A 1 292 ? 34.953 32.535 -6.744 1.00 27.67 292 GLY A O 1
ATOM 2266 N N . ASN A 1 293 ? 33.296 33.847 -7.467 1.00 35.72 293 ASN A N 1
ATOM 2267 C CA . ASN A 1 293 ? 32.243 32.842 -7.448 1.00 35.72 293 ASN A CA 1
ATOM 2268 C C . ASN A 1 293 ? 32.534 31.735 -8.489 1.00 35.72 293 ASN A C 1
ATOM 2270 O O . ASN A 1 293 ? 32.417 31.973 -9.688 1.00 35.72 293 ASN A O 1
ATOM 2274 N N . GLY A 1 294 ? 32.884 30.532 -8.037 1.00 35.72 294 GLY A N 1
ATOM 2275 C CA . GLY A 1 294 ? 33.035 29.343 -8.877 1.00 35.72 294 GLY A CA 1
ATOM 2276 C C . GLY A 1 294 ? 32.550 28.109 -8.129 1.00 35.72 294 GLY A C 1
ATOM 2277 O O . GLY A 1 294 ? 33.347 27.342 -7.603 1.00 35.72 294 GLY A O 1
ATOM 2278 N N . LYS A 1 295 ? 31.227 27.929 -8.011 1.00 41.28 295 LYS A N 1
ATOM 2279 C CA . LYS A 1 295 ? 30.671 26.667 -7.500 1.00 41.28 295 LYS A CA 1
ATOM 2280 C C . LYS A 1 295 ? 31.121 25.537 -8.426 1.00 41.28 295 LYS A C 1
ATOM 2282 O O . LYS A 1 295 ? 30.796 25.573 -9.611 1.00 41.28 295 LYS A O 1
ATOM 2287 N N . ILE A 1 296 ? 31.822 24.544 -7.878 1.00 47.91 296 ILE A N 1
ATOM 2288 C CA . ILE A 1 296 ? 32.198 23.321 -8.597 1.00 47.91 296 ILE A CA 1
ATOM 2289 C C . ILE A 1 296 ? 30.921 22.699 -9.168 1.00 47.91 296 ILE A C 1
ATOM 2291 O O . ILE A 1 296 ? 29.992 22.343 -8.435 1.00 47.91 296 ILE A O 1
ATOM 2295 N N . LYS A 1 297 ? 30.842 22.612 -10.495 1.00 54.53 297 LYS A N 1
ATOM 2296 C CA . LYS A 1 297 ? 29.726 21.976 -11.186 1.00 54.53 297 LYS A CA 1
ATOM 2297 C C . LYS A 1 297 ? 29.938 20.465 -11.176 1.00 54.53 297 LYS A C 1
ATOM 2299 O O . LYS A 1 297 ? 30.522 19.894 -12.090 1.00 54.53 297 LYS A O 1
ATOM 2304 N N . TRP A 1 298 ? 29.429 19.820 -10.132 1.00 51.75 298 TRP A N 1
ATOM 2305 C CA . TRP A 1 298 ? 29.607 18.388 -9.874 1.00 51.75 298 TRP A CA 1
ATOM 2306 C C . TRP A 1 298 ? 29.232 17.468 -11.044 1.00 51.75 298 TRP A C 1
ATOM 2308 O O . TRP A 1 298 ? 29.890 16.454 -11.248 1.00 51.75 298 TRP A O 1
ATOM 2318 N N . ASN A 1 299 ? 28.229 17.829 -11.848 1.00 51.38 299 ASN A N 1
ATOM 2319 C CA . ASN A 1 299 ? 27.864 17.040 -13.028 1.00 51.38 299 ASN A CA 1
ATOM 2320 C C . ASN A 1 299 ? 28.940 17.073 -14.123 1.00 51.38 299 ASN A C 1
ATOM 2322 O O . ASN A 1 299 ? 29.199 16.046 -14.740 1.00 51.38 299 ASN A O 1
ATOM 2326 N N . GLU A 1 300 ? 29.576 18.224 -14.348 1.00 52.28 300 GLU A N 1
ATOM 2327 C CA . GLU A 1 300 ? 30.641 18.371 -15.352 1.00 52.28 300 GLU A CA 1
ATOM 2328 C C . GLU A 1 300 ? 31.924 17.664 -14.871 1.00 52.28 300 GLU A C 1
ATOM 2330 O O . GLU A 1 300 ? 32.574 16.961 -15.643 1.00 52.28 300 GLU A O 1
ATOM 2335 N N . PHE A 1 301 ? 32.210 17.724 -13.564 1.00 59.06 301 PHE A N 1
ATOM 2336 C CA . PHE A 1 301 ? 33.299 16.976 -12.925 1.00 59.06 301 PHE A CA 1
ATOM 2337 C C . PHE A 1 301 ? 33.167 15.458 -13.129 1.00 59.06 301 PHE A C 1
ATOM 2339 O O . PHE A 1 301 ? 34.098 14.815 -13.614 1.00 59.06 301 PHE A O 1
ATOM 2346 N N . TRP A 1 302 ? 32.004 14.874 -12.815 1.00 61.62 302 TRP A N 1
ATOM 2347 C CA . TRP A 1 302 ? 31.803 13.428 -12.964 1.00 61.62 302 TRP A CA 1
ATOM 2348 C C . TRP A 1 302 ? 31.815 12.981 -14.427 1.00 61.62 302 TRP A C 1
ATOM 2350 O O . TRP A 1 302 ? 32.327 11.907 -14.725 1.00 61.62 302 TRP A O 1
ATOM 2360 N N . GLN A 1 303 ? 31.337 13.815 -15.355 1.00 57.97 303 GLN A N 1
ATOM 2361 C CA . GLN A 1 303 ? 31.451 13.532 -16.788 1.00 57.97 303 GLN A CA 1
ATOM 2362 C C . GLN A 1 303 ? 32.912 13.426 -17.245 1.00 57.97 303 GLN A C 1
ATOM 2364 O O . GLN A 1 303 ? 33.244 12.495 -17.976 1.00 57.97 303 GLN A O 1
ATOM 2369 N N . ALA A 1 304 ? 33.792 14.316 -16.780 1.00 53.78 304 ALA A N 1
ATOM 2370 C CA . ALA A 1 304 ? 35.218 14.255 -17.096 1.00 53.78 304 ALA A CA 1
ATOM 2371 C C . ALA A 1 304 ? 35.909 13.042 -16.448 1.00 53.78 304 ALA A C 1
ATOM 2373 O O . ALA A 1 304 ? 36.655 12.329 -17.114 1.00 53.78 304 ALA A O 1
ATOM 2374 N N . VAL A 1 305 ? 35.604 12.751 -15.180 1.00 60.59 305 VAL A N 1
ATOM 2375 C CA . VAL A 1 305 ? 36.125 11.579 -14.451 1.00 60.59 305 VAL A CA 1
ATOM 2376 C C . VAL A 1 305 ? 35.760 10.271 -15.161 1.00 60.59 305 VAL A C 1
ATOM 2378 O O . VAL A 1 305 ? 36.620 9.412 -15.369 1.00 60.59 305 VAL A O 1
ATOM 2381 N N . TYR A 1 306 ? 34.504 10.137 -15.592 1.00 62.31 306 TYR A N 1
ATOM 2382 C CA . TYR A 1 306 ? 34.053 8.956 -16.325 1.00 62.31 306 TYR A CA 1
ATOM 2383 C C . TYR A 1 306 ? 34.637 8.885 -17.739 1.00 62.31 306 TYR A C 1
ATOM 2385 O O . TYR A 1 306 ? 34.971 7.793 -18.195 1.00 62.31 306 TYR A O 1
ATOM 2393 N N . ALA A 1 307 ? 34.835 10.023 -18.414 1.00 56.44 307 ALA A N 1
ATOM 2394 C CA . ALA A 1 307 ? 35.506 10.072 -19.714 1.00 56.44 307 ALA A CA 1
ATOM 2395 C C . ALA A 1 307 ? 36.986 9.649 -19.637 1.00 56.44 307 ALA A C 1
ATOM 2397 O O . ALA A 1 307 ? 37.509 9.079 -20.592 1.00 56.44 307 ALA A O 1
ATOM 2398 N N . MET A 1 308 ? 37.642 9.853 -18.491 1.00 54.91 308 MET A N 1
ATOM 2399 C CA . MET A 1 308 ? 39.003 9.367 -18.220 1.00 54.91 308 MET A CA 1
ATOM 2400 C C . MET A 1 308 ? 39.055 7.888 -17.803 1.00 54.91 308 MET A C 1
ATOM 2402 O O . MET A 1 308 ? 40.133 7.371 -17.515 1.00 54.91 308 MET A O 1
ATOM 2406 N N . GLY A 1 309 ? 37.912 7.192 -17.756 1.00 54.41 309 GLY A N 1
ATOM 2407 C CA . GLY A 1 309 ? 37.833 5.783 -17.362 1.00 54.41 309 GLY A CA 1
ATOM 2408 C C . GLY A 1 309 ? 38.070 5.539 -15.868 1.00 54.41 309 GLY A C 1
ATOM 2409 O O . GLY A 1 309 ? 38.327 4.405 -15.465 1.00 54.41 309 GLY A O 1
ATOM 2410 N N . ILE A 1 310 ? 37.993 6.586 -15.042 1.00 61.06 310 ILE A N 1
ATOM 2411 C CA . ILE A 1 310 ? 38.174 6.495 -13.594 1.00 61.06 310 ILE A CA 1
ATOM 2412 C C . ILE A 1 310 ? 36.812 6.184 -12.967 1.00 61.06 310 ILE A C 1
ATOM 2414 O O . ILE A 1 310 ? 35.836 6.909 -13.167 1.00 61.06 310 ILE A O 1
ATOM 2418 N N . THR A 1 311 ? 36.721 5.086 -12.216 1.00 63.22 311 THR A N 1
ATOM 2419 C CA . THR A 1 311 ? 35.465 4.699 -11.564 1.00 63.22 311 THR A CA 1
ATOM 2420 C C . THR A 1 311 ? 35.227 5.507 -10.290 1.00 63.22 311 THR A C 1
ATOM 2422 O O . THR A 1 311 ? 36.154 6.048 -9.678 1.00 63.22 311 THR A O 1
ATOM 2425 N N . ARG A 1 312 ? 33.963 5.588 -9.868 1.00 57.31 312 ARG A N 1
ATOM 2426 C CA . ARG A 1 312 ? 33.554 6.352 -8.681 1.00 57.31 312 ARG A CA 1
ATOM 2427 C C . ARG A 1 312 ? 34.247 5.848 -7.416 1.00 57.31 312 ARG A C 1
ATOM 2429 O O . ARG A 1 312 ? 34.622 6.645 -6.564 1.00 57.31 312 ARG A O 1
ATOM 2436 N N . GLU A 1 313 ? 34.473 4.546 -7.332 1.00 57.03 313 GLU A N 1
ATOM 2437 C CA . GLU A 1 313 ? 35.151 3.873 -6.225 1.00 57.03 313 GLU A CA 1
ATOM 2438 C C . GLU A 1 313 ? 36.623 4.287 -6.160 1.00 57.03 313 GLU A C 1
ATOM 2440 O O . GLU A 1 313 ? 37.134 4.557 -5.078 1.00 57.03 313 GLU A O 1
ATOM 2445 N N . LYS A 1 314 ? 37.282 4.440 -7.318 1.00 56.59 314 LYS A N 1
ATOM 2446 C CA . LYS A 1 314 ? 38.672 4.905 -7.403 1.00 56.59 314 LYS A CA 1
ATOM 2447 C C . LYS A 1 314 ? 38.819 6.371 -6.986 1.00 56.59 314 LYS A C 1
ATOM 2449 O O . LYS A 1 314 ? 39.805 6.731 -6.350 1.00 56.59 314 LYS A O 1
ATOM 2454 N N . VAL A 1 315 ? 37.829 7.211 -7.298 1.00 59.22 315 VAL A N 1
ATOM 2455 C CA . VAL A 1 315 ? 37.780 8.611 -6.830 1.00 59.22 315 VAL A CA 1
ATOM 2456 C C . VAL A 1 315 ? 37.560 8.694 -5.322 1.00 59.22 315 VAL A C 1
ATOM 2458 O O . VAL A 1 315 ? 38.155 9.548 -4.673 1.00 59.22 315 VAL A O 1
ATOM 2461 N N . LEU A 1 316 ? 36.737 7.808 -4.757 1.00 53.12 316 LEU A N 1
ATOM 2462 C CA . LEU A 1 316 ? 36.501 7.732 -3.313 1.00 53.12 316 LEU A CA 1
ATOM 2463 C C . LEU A 1 316 ? 37.726 7.189 -2.558 1.00 53.12 316 LEU A C 1
ATOM 2465 O O . LEU A 1 316 ? 38.054 7.696 -1.491 1.00 53.12 316 LEU A O 1
ATOM 2469 N N . GLU A 1 317 ? 38.450 6.232 -3.141 1.00 51.47 317 GLU A N 1
ATOM 2470 C CA . GLU A 1 317 ? 39.729 5.722 -2.625 1.00 51.47 317 GLU A CA 1
ATOM 2471 C C . GLU A 1 317 ? 40.816 6.815 -2.623 1.00 51.47 317 GLU A C 1
ATOM 2473 O O . GLU A 1 317 ? 41.607 6.924 -1.689 1.00 51.47 317 GLU A O 1
ATOM 2478 N N . LEU A 1 318 ? 40.809 7.681 -3.641 1.00 50.97 318 LEU A N 1
ATOM 2479 C CA . LEU A 1 318 ? 41.704 8.833 -3.774 1.00 50.97 318 LEU A CA 1
ATOM 2480 C C . LEU A 1 318 ? 41.098 10.130 -3.208 1.00 50.97 318 LEU A C 1
ATOM 2482 O O . LEU A 1 318 ? 41.632 11.212 -3.449 1.00 50.97 318 LEU A O 1
ATOM 2486 N N . ALA A 1 319 ? 40.004 10.066 -2.441 1.00 49.03 319 ALA A N 1
ATOM 2487 C CA . ALA A 1 319 ? 39.302 11.261 -1.964 1.00 49.03 319 ALA A CA 1
ATOM 2488 C C . ALA A 1 319 ? 40.186 12.150 -1.074 1.00 49.03 319 ALA A C 1
ATOM 2490 O O . ALA A 1 319 ? 40.073 13.373 -1.126 1.00 49.03 319 ALA A O 1
ATOM 2491 N N . GLY A 1 320 ? 41.123 11.556 -0.327 1.00 43.16 320 GLY A N 1
ATOM 2492 C CA . GLY A 1 320 ? 42.136 12.293 0.441 1.00 43.16 320 GLY A CA 1
ATOM 2493 C C . GLY A 1 320 ? 43.143 13.062 -0.424 1.00 43.16 320 GLY A C 1
ATOM 2494 O O . GLY A 1 320 ? 43.829 13.944 0.073 1.00 43.16 320 GLY A O 1
ATOM 2495 N N . VAL A 1 321 ? 43.218 12.764 -1.719 1.00 49.75 321 VAL A N 1
ATOM 2496 C CA . VAL A 1 321 ? 44.055 13.465 -2.700 1.00 49.75 321 VAL A CA 1
ATOM 2497 C C . VAL A 1 321 ? 43.239 14.526 -3.448 1.00 49.75 321 VAL A C 1
ATOM 2499 O O . VAL A 1 321 ? 43.731 15.619 -3.700 1.00 49.75 321 VAL A O 1
ATOM 2502 N N . PHE A 1 322 ? 41.973 14.234 -3.758 1.00 43.97 322 PHE A N 1
ATOM 2503 C CA . PHE A 1 322 ? 41.081 15.153 -4.475 1.00 43.97 322 PHE A CA 1
ATOM 2504 C C . PHE A 1 322 ? 40.447 16.239 -3.595 1.00 43.97 322 PHE A C 1
ATOM 2506 O O . PHE A 1 322 ? 40.077 17.295 -4.106 1.00 43.97 322 PHE A O 1
ATOM 2513 N N . PHE A 1 323 ? 40.280 15.982 -2.294 1.00 49.31 323 PHE A N 1
ATOM 2514 C CA . PHE A 1 323 ? 39.406 16.787 -1.435 1.00 49.31 323 PHE A CA 1
ATOM 2515 C C . PHE A 1 323 ? 39.978 17.078 -0.038 1.00 49.31 323 PHE A C 1
ATOM 2517 O O . PHE A 1 323 ? 39.229 17.526 0.833 1.00 49.31 323 PHE A O 1
ATOM 2524 N N . SER A 1 324 ? 41.276 16.851 0.209 1.00 40.16 324 SER A N 1
ATOM 2525 C CA . SER A 1 324 ? 41.857 17.188 1.516 1.00 40.16 324 SER A CA 1
ATOM 2526 C C . SER A 1 324 ? 41.983 18.711 1.707 1.00 40.16 324 SER A C 1
ATOM 2528 O O . SER A 1 324 ? 42.515 19.388 0.825 1.00 40.16 324 SER A O 1
ATOM 2530 N N . PRO A 1 325 ? 41.529 19.275 2.845 1.00 37.72 325 PRO A N 1
ATOM 2531 C CA . PRO A 1 325 ? 41.668 20.699 3.156 1.00 37.72 325 PRO A CA 1
ATOM 2532 C C . PRO A 1 325 ? 43.065 21.097 3.667 1.00 37.72 325 PRO A C 1
ATOM 2534 O O . PRO A 1 325 ? 43.312 22.289 3.860 1.00 37.72 325 PRO A O 1
ATOM 2537 N N . ASP A 1 326 ? 43.966 20.140 3.925 1.00 36.56 326 ASP A N 1
ATOM 2538 C CA . ASP A 1 326 ? 45.295 20.426 4.475 1.00 36.56 326 ASP A CA 1
ATOM 2539 C C . ASP A 1 326 ? 46.277 20.877 3.379 1.00 36.56 326 ASP A C 1
ATOM 2541 O O . ASP A 1 326 ? 46.732 20.104 2.539 1.00 36.56 326 ASP A O 1
ATOM 2545 N N . ILE A 1 327 ? 46.630 22.163 3.437 1.00 40.91 327 ILE A N 1
ATOM 2546 C CA . ILE A 1 327 ? 47.388 22.981 2.467 1.00 40.91 327 ILE A CA 1
ATOM 2547 C C . ILE A 1 327 ? 48.846 22.519 2.196 1.00 40.91 327 ILE A C 1
ATOM 2549 O O . ILE A 1 327 ? 49.592 23.209 1.509 1.00 40.91 327 ILE A O 1
ATOM 2553 N N . ASN A 1 328 ? 49.299 21.353 2.664 1.00 36.19 328 ASN A N 1
ATOM 2554 C CA . ASN A 1 328 ? 50.736 21.032 2.687 1.00 36.19 328 ASN A CA 1
ATOM 2555 C C . ASN A 1 328 ? 51.214 19.855 1.829 1.00 36.19 328 ASN A C 1
ATOM 2557 O O . ASN A 1 328 ? 52.365 19.453 1.990 1.00 36.19 328 ASN A O 1
ATOM 2561 N N . ASN A 1 329 ? 50.421 19.335 0.889 1.00 38.94 329 ASN A N 1
ATOM 2562 C CA . ASN A 1 329 ? 50.963 18.380 -0.083 1.00 38.94 329 ASN A CA 1
ATOM 2563 C C . ASN A 1 329 ? 50.550 18.737 -1.521 1.00 38.94 329 ASN A C 1
ATOM 2565 O O . ASN A 1 329 ? 49.406 18.480 -1.899 1.00 38.94 329 ASN A O 1
ATOM 2569 N N . PRO A 1 330 ? 51.432 19.364 -2.322 1.00 41.75 330 PRO A N 1
ATOM 2570 C CA . PRO A 1 330 ? 51.133 19.649 -3.716 1.00 41.75 330 PRO A CA 1
ATOM 2571 C C . PRO A 1 330 ? 51.042 18.346 -4.518 1.00 41.75 330 PRO A C 1
ATOM 2573 O O . PRO A 1 330 ? 51.861 17.436 -4.381 1.00 41.75 330 PRO A O 1
ATOM 2576 N N . LEU A 1 331 ? 50.020 18.272 -5.363 1.00 40.62 331 LEU A N 1
ATOM 2577 C CA . LEU A 1 331 ? 49.828 17.210 -6.339 1.00 40.62 331 LEU A CA 1
ATOM 2578 C C . LEU A 1 331 ? 50.863 17.378 -7.460 1.00 40.62 331 LEU A C 1
ATOM 2580 O O . LEU A 1 331 ? 50.657 18.163 -8.383 1.00 40.62 331 LEU A O 1
ATOM 2584 N N . GLU A 1 332 ? 51.981 16.645 -7.413 1.00 44.09 332 GLU A N 1
ATOM 2585 C CA . GLU A 1 332 ? 52.884 16.611 -8.566 1.00 44.09 332 GLU A CA 1
ATOM 2586 C C . GLU A 1 332 ? 52.164 15.958 -9.762 1.00 44.09 332 GLU A C 1
ATOM 2588 O O . GLU A 1 332 ? 51.799 14.780 -9.734 1.00 44.09 332 GLU A O 1
ATOM 2593 N N . ILE A 1 333 ? 52.030 16.712 -10.860 1.00 43.44 333 ILE A N 1
ATOM 2594 C CA . ILE A 1 333 ? 51.375 16.345 -12.139 1.00 43.44 333 ILE A CA 1
ATOM 2595 C C . ILE A 1 333 ? 51.873 14.998 -12.725 1.00 43.44 333 ILE A C 1
ATOM 2597 O O . ILE A 1 333 ? 51.229 14.383 -13.580 1.00 43.44 333 ILE A O 1
ATOM 2601 N N . LYS A 1 334 ? 53.000 14.478 -12.227 1.00 40.62 334 LYS A N 1
ATOM 2602 C CA . LYS A 1 334 ? 53.593 13.200 -12.633 1.00 40.62 334 LYS A CA 1
ATOM 2603 C C . LYS A 1 334 ? 52.686 11.989 -12.389 1.00 40.62 334 LYS A C 1
ATOM 2605 O O . LYS A 1 334 ? 52.760 11.052 -13.182 1.00 40.62 334 LYS A O 1
ATOM 2610 N N . ASP A 1 335 ? 51.816 11.985 -11.376 1.00 49.09 335 ASP A N 1
ATOM 2611 C CA . ASP A 1 335 ? 50.965 10.812 -11.106 1.00 49.09 335 ASP A CA 1
ATOM 2612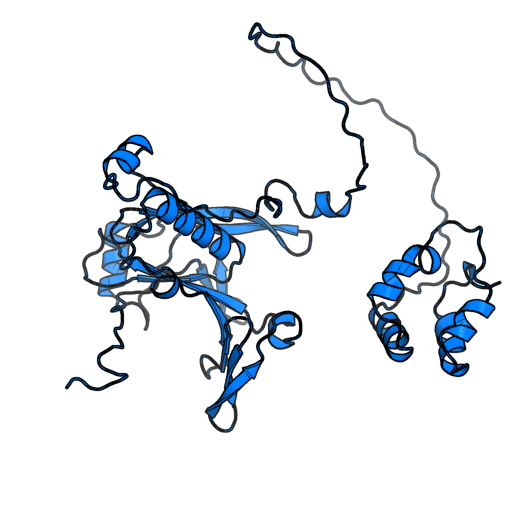 C C . ASP A 1 335 ? 49.698 10.746 -11.972 1.00 49.09 335 ASP A C 1
ATOM 2614 O O . ASP A 1 335 ? 49.279 9.653 -12.357 1.00 49.09 335 ASP A O 1
ATOM 2618 N N . LEU A 1 336 ? 49.155 11.888 -12.403 1.00 47.94 336 LEU A N 1
ATOM 2619 C CA . LEU A 1 336 ? 47.987 11.936 -13.295 1.00 47.94 336 LEU A CA 1
ATOM 2620 C C . LEU A 1 336 ? 48.327 11.518 -14.738 1.00 47.94 336 LEU A C 1
ATOM 2622 O O . LEU A 1 336 ? 47.515 10.873 -15.403 1.00 47.94 336 LEU A O 1
ATOM 2626 N N . SER A 1 337 ? 49.563 11.773 -15.184 1.00 50.47 337 SER A N 1
ATOM 2627 C CA . SER A 1 337 ? 50.066 11.348 -16.505 1.00 50.47 337 SER A CA 1
ATOM 2628 C C . SER A 1 337 ? 50.172 9.824 -16.690 1.00 50.47 337 SER A C 1
ATOM 2630 O O . SER A 1 337 ? 50.249 9.331 -17.816 1.00 50.47 337 SER A O 1
ATOM 2632 N N . LYS A 1 338 ? 50.161 9.050 -15.594 1.00 49.72 338 LYS A N 1
ATOM 2633 C CA . LYS A 1 338 ? 50.148 7.576 -15.639 1.00 49.72 338 LYS A CA 1
ATOM 2634 C C . LYS A 1 338 ? 48.742 7.005 -15.830 1.00 49.72 338 LYS A C 1
ATOM 2636 O O . LYS A 1 338 ? 48.615 5.869 -16.281 1.00 49.72 338 LYS A O 1
ATOM 2641 N N . VAL A 1 339 ? 47.711 7.771 -15.469 1.00 48.50 339 VAL A N 1
ATOM 2642 C CA . VAL A 1 339 ? 46.306 7.335 -15.451 1.00 48.50 339 VAL A CA 1
ATOM 2643 C C . VAL A 1 339 ? 45.572 7.793 -16.710 1.00 48.50 339 VAL A C 1
ATOM 2645 O O . VAL A 1 339 ? 44.804 7.022 -17.277 1.00 48.50 339 VAL A O 1
ATOM 2648 N N . CYS A 1 340 ? 45.861 9.000 -17.204 1.00 45.38 340 CYS A N 1
ATOM 2649 C CA . CYS A 1 340 ? 45.305 9.523 -18.448 1.00 45.38 340 CYS A CA 1
ATOM 2650 C C . CYS A 1 340 ? 46.430 9.843 -19.443 1.00 45.38 340 CYS A C 1
ATOM 2652 O O . CYS A 1 340 ? 47.379 10.548 -19.110 1.00 45.38 340 CYS A O 1
ATOM 2654 N N . LYS A 1 341 ? 46.331 9.317 -20.672 1.00 51.31 341 LYS A N 1
ATOM 2655 C CA . LYS A 1 341 ? 47.308 9.560 -21.753 1.00 51.31 341 LYS A CA 1
ATOM 2656 C C . LYS A 1 341 ? 46.932 10.738 -22.659 1.00 51.31 341 LYS A C 1
ATOM 2658 O O . LYS A 1 341 ? 47.711 11.081 -23.543 1.00 51.31 341 LYS A O 1
ATOM 2663 N N . ASP A 1 342 ? 45.751 11.323 -22.465 1.00 53.22 342 ASP A N 1
ATOM 2664 C CA . ASP A 1 342 ? 45.261 12.456 -23.248 1.00 53.22 342 ASP A CA 1
ATOM 2665 C C . ASP A 1 342 ? 45.569 13.771 -22.519 1.00 53.22 342 ASP A C 1
ATOM 2667 O O . ASP A 1 342 ? 44.956 14.109 -21.503 1.00 53.22 342 ASP A O 1
ATOM 2671 N N . GLN A 1 343 ? 46.557 14.500 -23.038 1.00 52.44 343 GLN A N 1
ATOM 2672 C CA . GLN A 1 343 ? 47.033 15.755 -22.457 1.00 52.44 343 GLN A CA 1
ATOM 2673 C C . GLN A 1 343 ? 45.993 16.882 -22.520 1.00 52.44 343 GLN A C 1
ATOM 2675 O O . GLN A 1 343 ? 45.929 17.680 -21.592 1.00 52.44 343 GLN A O 1
ATOM 2680 N N . GLY A 1 344 ? 45.118 16.912 -23.532 1.00 53.09 344 GLY A N 1
ATOM 2681 C CA . GLY A 1 344 ? 44.109 17.972 -23.651 1.00 53.09 344 GLY A CA 1
ATOM 2682 C C . GLY A 1 344 ? 42.995 17.862 -22.605 1.00 53.09 344 GLY A C 1
ATOM 2683 O O . GLY A 1 344 ? 42.442 18.870 -22.168 1.00 53.09 344 GLY A O 1
ATOM 2684 N N . LEU A 1 345 ? 42.688 16.635 -22.179 1.00 53.50 345 LEU A N 1
ATOM 2685 C CA . LEU A 1 345 ? 41.720 16.340 -21.119 1.00 53.50 345 LEU A CA 1
ATOM 2686 C C . LEU A 1 345 ? 42.300 16.599 -19.722 1.00 53.50 345 LEU A C 1
ATOM 2688 O O . LEU A 1 345 ? 41.576 17.038 -18.830 1.00 53.50 345 LEU A O 1
ATOM 2692 N N . LEU A 1 346 ? 43.604 16.365 -19.546 1.00 53.19 346 LEU A N 1
ATOM 2693 C CA . LEU A 1 346 ? 44.330 16.695 -18.318 1.00 53.19 346 LEU A CA 1
ATOM 2694 C C . LEU A 1 346 ? 44.390 18.208 -18.081 1.00 53.19 346 LEU A C 1
ATOM 2696 O O . LEU A 1 346 ? 44.113 18.647 -16.967 1.00 53.19 346 LEU A O 1
ATOM 2700 N N . ASP A 1 347 ? 44.668 18.997 -19.119 1.00 55.00 347 ASP A N 1
ATOM 2701 C CA . ASP A 1 347 ? 44.753 20.458 -19.006 1.00 55.00 347 ASP A CA 1
ATOM 2702 C C . ASP A 1 347 ? 43.398 21.087 -18.627 1.00 55.00 347 ASP A C 1
ATOM 2704 O O . ASP A 1 347 ? 43.328 21.951 -17.754 1.00 55.00 347 ASP A O 1
ATOM 2708 N N . GLN A 1 348 ? 42.291 20.591 -19.196 1.00 56.28 348 GLN A N 1
ATOM 2709 C CA . GLN A 1 348 ? 40.936 21.042 -18.831 1.00 56.28 348 GLN A CA 1
ATOM 2710 C C . GLN A 1 348 ? 40.547 20.669 -17.397 1.00 56.28 348 GLN A C 1
ATOM 2712 O O . GLN A 1 348 ? 39.828 21.407 -16.727 1.00 56.28 348 GLN A O 1
ATOM 2717 N N . PHE A 1 349 ? 41.009 19.513 -16.924 1.00 55.34 349 PHE A N 1
ATOM 2718 C CA . PHE A 1 349 ? 40.741 19.038 -15.571 1.00 55.34 349 PHE A CA 1
ATOM 2719 C C . PHE A 1 349 ? 41.524 19.826 -14.518 1.00 55.34 349 PHE A C 1
ATOM 2721 O O . PHE A 1 349 ? 41.007 20.119 -13.441 1.00 55.34 349 PHE A O 1
ATOM 2728 N N . VAL A 1 350 ? 42.753 20.209 -14.857 1.00 56.53 350 VAL A N 1
ATOM 2729 C CA . VAL A 1 350 ? 43.614 21.076 -14.055 1.00 56.53 350 VAL A CA 1
ATOM 2730 C C . VAL A 1 350 ? 42.993 22.466 -13.875 1.00 56.53 350 VAL A C 1
ATOM 2732 O O . VAL A 1 350 ? 42.937 22.955 -12.749 1.00 56.53 350 VAL A O 1
ATOM 2735 N N . ASP A 1 351 ? 42.422 23.051 -14.931 1.00 55.06 351 ASP A N 1
ATOM 2736 C CA . ASP A 1 351 ? 41.731 24.351 -14.875 1.00 55.06 351 ASP A CA 1
ATOM 2737 C C . ASP A 1 351 ? 40.487 24.365 -13.961 1.00 55.06 351 ASP A C 1
ATOM 2739 O O . ASP A 1 351 ? 40.016 25.428 -13.548 1.00 55.06 351 ASP A O 1
ATOM 2743 N N . TRP A 1 352 ? 39.934 23.195 -13.625 1.00 52.56 352 TRP A N 1
ATOM 2744 C CA . TRP A 1 352 ? 38.783 23.061 -12.724 1.00 52.56 352 TRP A CA 1
ATOM 2745 C C . TRP A 1 352 ? 39.158 22.894 -11.252 1.00 52.56 352 TRP A C 1
ATOM 2747 O O . TRP A 1 352 ? 38.275 22.964 -10.388 1.00 52.56 352 TRP A O 1
ATOM 2757 N N . LEU A 1 353 ? 40.442 22.710 -10.942 1.00 51.59 353 LEU A N 1
ATOM 2758 C CA . LEU A 1 353 ? 40.921 22.663 -9.568 1.00 51.59 353 LEU A CA 1
ATOM 2759 C C . LEU A 1 353 ? 41.186 24.093 -9.064 1.00 51.59 353 LEU A C 1
ATOM 2761 O O . LEU A 1 353 ? 41.827 24.887 -9.754 1.00 51.59 353 LEU A O 1
ATOM 2765 N N . PRO A 1 354 ? 40.702 24.472 -7.864 1.00 46.00 354 PRO A N 1
ATOM 2766 C CA . PRO A 1 354 ? 40.974 25.795 -7.312 1.00 46.00 354 PRO A CA 1
ATOM 2767 C C . PRO A 1 354 ? 42.488 26.021 -7.221 1.00 46.00 354 PRO A C 1
ATOM 2769 O O . PRO A 1 354 ? 43.210 25.154 -6.737 1.00 46.00 354 PRO A O 1
ATOM 2772 N N . GLY A 1 355 ? 42.967 27.198 -7.647 1.00 42.66 355 GLY A N 1
ATOM 2773 C CA . GLY A 1 355 ? 44.394 27.509 -7.854 1.00 42.66 355 GLY A CA 1
ATOM 2774 C C . GLY A 1 355 ? 45.343 27.335 -6.654 1.00 42.66 355 GLY A C 1
ATOM 2775 O O . GLY A 1 355 ? 46.540 27.547 -6.796 1.00 42.66 355 GLY A O 1
ATOM 2776 N N . ALA A 1 356 ? 44.843 26.929 -5.485 1.00 38.72 356 ALA A N 1
ATOM 2777 C CA . ALA A 1 356 ? 45.649 26.461 -4.358 1.00 38.72 356 ALA A CA 1
ATOM 2778 C C . ALA A 1 356 ? 46.208 25.031 -4.550 1.00 38.72 356 ALA A C 1
ATOM 2780 O O . ALA A 1 356 ? 47.130 24.653 -3.836 1.00 38.72 356 ALA A O 1
ATOM 2781 N N . LEU A 1 357 ? 45.674 24.253 -5.501 1.00 41.28 357 LEU A N 1
ATOM 2782 C CA . LEU A 1 357 ? 46.089 22.873 -5.797 1.00 41.28 357 LEU A CA 1
ATOM 2783 C C . LEU A 1 357 ? 47.145 22.760 -6.909 1.00 41.28 357 LEU A C 1
ATOM 2785 O O . LEU A 1 357 ? 47.591 21.655 -7.207 1.00 41.28 357 LEU A O 1
ATOM 2789 N N . LEU A 1 358 ? 47.554 23.880 -7.515 1.00 41.03 358 LEU A N 1
ATOM 2790 C CA . LEU A 1 358 ? 48.505 23.904 -8.627 1.00 41.03 358 LEU A CA 1
ATOM 2791 C C . LEU A 1 358 ? 49.811 24.596 -8.233 1.00 41.03 358 LEU A C 1
ATOM 2793 O O . LEU A 1 358 ? 49.901 25.826 -8.240 1.00 41.03 358 LEU A O 1
ATOM 2797 N N . ARG A 1 359 ? 50.830 23.789 -7.922 1.00 36.50 359 ARG A N 1
ATOM 2798 C CA . ARG A 1 359 ? 52.249 24.157 -7.998 1.00 36.50 359 ARG A CA 1
ATOM 2799 C C . ARG A 1 359 ? 53.086 22.993 -8.490 1.00 36.50 359 ARG A C 1
ATOM 2801 O O . ARG A 1 359 ? 52.883 21.880 -7.962 1.00 36.50 359 ARG A O 1
#